Protein AF-A0AA36EEJ0-F1 (afdb_monomer_lite)

Structure (mmCIF, N/CA/C/O backbone):
data_AF-A0AA36EEJ0-F1
#
_entry.id   AF-A0AA36EEJ0-F1
#
loop_
_atom_site.group_PDB
_atom_site.id
_atom_site.type_symbol
_atom_site.label_atom_id
_atom_site.label_alt_id
_atom_site.label_comp_id
_atom_site.label_asym_id
_atom_site.label_entity_id
_atom_site.label_seq_id
_atom_site.pdbx_PDB_ins_code
_atom_site.Cartn_x
_atom_site.Cartn_y
_atom_site.Cartn_z
_atom_site.occupancy
_atom_site.B_iso_or_equiv
_atom_site.auth_seq_id
_atom_site.auth_comp_id
_atom_site.auth_asym_id
_atom_site.auth_atom_id
_atom_site.pdbx_PDB_model_num
ATOM 1 N N . MET A 1 1 ? -24.221 -10.613 -20.295 1.00 58.69 1 MET A N 1
ATOM 2 C CA . MET A 1 1 ? -22.949 -10.013 -19.867 1.00 58.69 1 MET A CA 1
ATOM 3 C C . MET A 1 1 ? -21.921 -11.082 -20.102 1.00 58.69 1 MET A C 1
ATOM 5 O O . MET A 1 1 ? -22.148 -12.193 -19.640 1.00 58.69 1 MET A O 1
ATOM 9 N N . ASP A 1 2 ? -20.925 -10.788 -20.924 1.00 77.44 2 ASP A N 1
ATOM 10 C CA . ASP A 1 2 ? -19.898 -11.759 -21.281 1.00 77.44 2 ASP A CA 1
ATOM 11 C C . ASP A 1 2 ? -18.997 -11.983 -20.061 1.00 77.44 2 ASP A C 1
ATOM 13 O O . ASP A 1 2 ? -18.665 -11.035 -19.347 1.00 77.44 2 ASP A O 1
ATOM 17 N N . GLU A 1 3 ? -18.690 -13.243 -19.769 1.00 84.19 3 GLU A N 1
ATOM 18 C CA . GLU A 1 3 ? -17.781 -13.630 -18.693 1.00 84.19 3 GLU A CA 1
ATOM 19 C C . GLU A 1 3 ? -16.384 -13.095 -19.032 1.00 84.19 3 GLU A C 1
ATOM 21 O O . GLU A 1 3 ? -15.823 -13.425 -20.077 1.00 84.19 3 GLU A O 1
ATOM 26 N N . ILE A 1 4 ? -15.856 -12.199 -18.197 1.00 80.75 4 ILE A N 1
ATOM 27 C CA . ILE A 1 4 ? -14.525 -11.624 -18.405 1.00 80.75 4 ILE A CA 1
ATOM 28 C C . ILE A 1 4 ? -13.501 -12.672 -17.972 1.00 80.75 4 ILE A C 1
ATOM 30 O O . ILE A 1 4 ? -13.397 -12.983 -16.784 1.00 80.75 4 ILE A O 1
ATOM 34 N N . ASP A 1 5 ? -12.735 -13.197 -18.928 1.00 87.50 5 ASP A N 1
ATOM 35 C CA . ASP A 1 5 ? -11.613 -14.085 -18.642 1.00 87.50 5 ASP A CA 1
ATOM 36 C C . ASP A 1 5 ? -10.469 -13.287 -17.992 1.00 87.50 5 ASP A C 1
ATOM 38 O O . ASP A 1 5 ? -9.666 -12.617 -18.648 1.00 87.50 5 ASP A O 1
ATOM 42 N N . LEU A 1 6 ? -10.408 -13.352 -16.660 1.00 82.69 6 LEU A N 1
ATOM 43 C CA . LEU A 1 6 ? -9.345 -12.744 -15.861 1.00 82.69 6 LEU A CA 1
ATOM 44 C C . LEU A 1 6 ? -7.967 -13.305 -16.228 1.00 82.69 6 LEU A C 1
ATOM 46 O O . LEU A 1 6 ? -6.968 -12.602 -16.109 1.00 82.69 6 LEU A O 1
ATOM 50 N N . HIS A 1 7 ? -7.883 -14.559 -16.672 1.00 84.12 7 HIS A N 1
ATOM 51 C CA . HIS A 1 7 ? -6.602 -15.130 -17.048 1.00 84.12 7 HIS A CA 1
ATOM 52 C C . HIS A 1 7 ? -6.070 -14.458 -18.311 1.00 84.12 7 HIS A C 1
ATOM 54 O O . HIS A 1 7 ? -4.913 -14.044 -18.334 1.00 84.12 7 HIS A O 1
ATOM 60 N N . GLU A 1 8 ? -6.918 -14.268 -19.323 1.00 88.19 8 GLU A N 1
ATOM 61 C CA . GLU A 1 8 ? -6.537 -13.566 -20.548 1.00 88.19 8 GLU A CA 1
ATOM 62 C C . GLU A 1 8 ? -6.105 -12.123 -20.250 1.00 88.19 8 GLU A C 1
ATOM 64 O O . GLU A 1 8 ? -5.014 -11.721 -20.662 1.00 88.19 8 GLU A O 1
ATOM 69 N N . ALA A 1 9 ? -6.885 -11.388 -19.447 1.00 82.19 9 ALA A N 1
ATOM 70 C CA . ALA A 1 9 ? -6.606 -9.990 -19.111 1.00 82.19 9 ALA A CA 1
ATOM 71 C C . ALA A 1 9 ? -5.254 -9.784 -18.399 1.00 82.19 9 ALA A C 1
ATOM 73 O O . ALA A 1 9 ? -4.566 -8.797 -18.658 1.00 82.19 9 ALA A O 1
ATOM 74 N N . TYR A 1 10 ? -4.850 -10.718 -17.531 1.00 86.81 10 TYR A N 1
ATOM 75 C CA . TYR A 1 10 ? -3.607 -10.605 -16.758 1.00 86.81 10 TYR A CA 1
ATOM 76 C C . TYR A 1 10 ? -2.414 -11.349 -17.388 1.00 86.81 10 TYR A C 1
ATOM 78 O O . TYR A 1 10 ? -1.265 -11.008 -17.109 1.00 86.81 10 TYR A O 1
ATOM 86 N N . SER A 1 11 ? -2.640 -12.335 -18.265 1.00 88.88 11 SER A N 1
ATOM 87 C CA . SER A 1 11 ? -1.577 -13.196 -18.824 1.00 88.88 11 SER A CA 1
ATOM 88 C C . SER A 1 11 ? -0.489 -12.448 -19.608 1.00 88.88 11 SER A C 1
ATOM 90 O O . SER A 1 11 ? 0.647 -12.917 -19.682 1.00 88.88 11 SER A O 1
ATOM 92 N N . GLY A 1 12 ? -0.811 -11.280 -20.173 1.00 91.25 12 GLY A N 1
ATOM 93 C CA . GLY A 1 12 ? 0.126 -10.441 -20.927 1.00 91.25 12 GLY A CA 1
ATOM 94 C C . GLY A 1 12 ? 0.881 -9.400 -20.095 1.00 91.25 12 GLY A C 1
ATOM 95 O O . GLY A 1 12 ? 1.805 -8.773 -20.616 1.00 91.25 12 GLY A O 1
ATOM 96 N N . HIS A 1 13 ? 0.507 -9.202 -18.827 1.00 91.38 13 HIS A N 1
ATOM 97 C CA . HIS A 1 13 ? 0.920 -8.039 -18.041 1.00 91.38 13 HIS A CA 1
ATOM 98 C C . HIS A 1 13 ? 1.357 -8.435 -16.621 1.00 91.38 13 HIS A C 1
ATOM 100 O O . HIS A 1 13 ? 0.590 -8.290 -15.671 1.00 91.38 13 HIS A O 1
ATOM 106 N N . PRO A 1 14 ? 2.604 -8.915 -16.437 1.00 91.38 14 PRO A N 1
ATOM 107 C CA . PRO A 1 14 ? 3.086 -9.376 -15.130 1.00 91.38 14 PRO A CA 1
ATOM 108 C C . PRO A 1 14 ? 3.231 -8.254 -14.091 1.00 91.38 14 PRO A C 1
ATOM 110 O O . PRO A 1 14 ? 3.382 -8.540 -12.907 1.00 91.38 14 PRO A O 1
ATOM 113 N N . THR A 1 15 ? 3.217 -6.995 -14.529 1.00 94.44 15 THR A N 1
ATOM 114 C CA . THR A 1 15 ? 3.291 -5.802 -13.678 1.00 94.44 15 THR A CA 1
ATOM 115 C C . THR A 1 15 ? 1.917 -5.325 -13.216 1.00 94.44 15 THR A C 1
ATOM 117 O O . THR A 1 15 ? 1.835 -4.437 -12.372 1.00 94.44 15 THR A O 1
ATOM 120 N N . VAL A 1 16 ? 0.827 -5.904 -13.733 1.00 93.38 16 VAL A N 1
ATOM 121 C CA . VAL A 1 16 ? -0.528 -5.466 -13.400 1.00 93.38 16 VAL A CA 1
ATOM 122 C C . VAL A 1 16 ? -1.033 -6.148 -12.127 1.00 93.38 16 VAL A C 1
ATOM 124 O O . VAL A 1 16 ? -0.916 -7.361 -11.959 1.00 93.38 16 VAL A O 1
ATOM 127 N N . PHE A 1 17 ? -1.621 -5.364 -11.228 1.00 93.12 17 PHE A N 1
ATOM 128 C CA . PHE A 1 17 ? -2.120 -5.792 -9.929 1.00 93.12 17 PHE A CA 1
ATOM 129 C C . PHE A 1 17 ? -3.415 -5.061 -9.548 1.00 93.12 17 PHE A C 1
ATOM 131 O O . PHE A 1 17 ? -3.874 -4.144 -10.230 1.00 93.12 17 PHE A O 1
ATOM 138 N N . SER A 1 18 ? -4.019 -5.499 -8.446 1.00 92.94 18 SER A N 1
ATOM 139 C CA . SER A 1 18 ? -5.243 -4.921 -7.894 1.00 92.94 18 SER A CA 1
ATOM 140 C C . SER A 1 18 ? -5.006 -4.457 -6.461 1.00 92.94 18 SER A C 1
ATOM 142 O O . SER A 1 18 ? -4.268 -5.099 -5.710 1.00 92.94 18 SER A O 1
ATOM 144 N N . ILE A 1 19 ? -5.655 -3.367 -6.057 1.00 94.56 19 ILE A N 1
ATOM 145 C CA . ILE A 1 19 ? -5.596 -2.833 -4.693 1.00 94.56 19 ILE A CA 1
ATOM 146 C C . ILE A 1 19 ? -6.988 -2.849 -4.069 1.00 94.56 19 ILE A C 1
ATOM 148 O O . ILE A 1 19 ? -7.977 -2.416 -4.661 1.00 94.56 19 ILE A O 1
ATOM 152 N N . LYS A 1 20 ? -7.049 -3.308 -2.818 1.00 94.81 20 LYS A N 1
ATOM 153 C CA . LYS A 1 20 ? -8.226 -3.208 -1.957 1.00 94.81 20 LYS A CA 1
ATOM 154 C C . LYS A 1 20 ? -8.074 -2.012 -1.020 1.00 94.81 20 LYS A C 1
ATOM 156 O O . LYS A 1 20 ? -7.264 -2.049 -0.095 1.00 94.81 20 LYS A O 1
ATOM 161 N N . LEU A 1 21 ? -8.876 -0.974 -1.229 1.00 94.00 21 LEU A N 1
ATOM 162 C CA . LEU A 1 21 ? -8.865 0.240 -0.416 1.00 94.00 21 LEU A CA 1
ATOM 163 C C . LEU A 1 21 ? -10.013 0.249 0.588 1.00 94.00 21 LEU A C 1
ATOM 165 O O . LEU A 1 21 ? -11.168 -0.003 0.247 1.00 94.00 21 LEU A O 1
ATOM 169 N N . HIS A 1 22 ? -9.680 0.583 1.831 1.00 93.12 22 HIS A N 1
ATOM 170 C CA . HIS A 1 22 ? -10.623 0.814 2.918 1.00 93.12 22 HIS A CA 1
ATOM 171 C C . HIS A 1 22 ? -10.712 2.325 3.182 1.00 93.12 22 HIS A C 1
ATOM 173 O O . HIS A 1 22 ? -9.701 2.935 3.528 1.00 93.12 22 HIS A O 1
ATOM 179 N N . TYR A 1 23 ? -11.892 2.927 3.021 1.00 93.25 23 TYR A N 1
ATOM 180 C CA . TYR A 1 23 ? -12.094 4.381 3.133 1.00 93.25 23 TYR A CA 1
ATOM 181 C C . TYR A 1 23 ? -13.377 4.728 3.913 1.00 93.25 23 TYR A C 1
ATOM 183 O O . TYR A 1 23 ? -14.201 3.854 4.180 1.00 93.25 23 TYR A O 1
ATOM 191 N N . SER A 1 24 ? -13.547 5.993 4.325 1.00 92.38 24 SER A N 1
ATOM 192 C CA . SER A 1 24 ? -14.735 6.497 5.058 1.00 92.38 24 SER A CA 1
ATOM 193 C C . SER A 1 24 ? -15.008 5.867 6.448 1.00 92.38 24 SER A C 1
ATOM 195 O O . SER A 1 24 ? -16.050 6.082 7.062 1.00 92.38 24 SER A O 1
ATOM 197 N N . GLY A 1 25 ? -14.076 5.076 6.986 1.00 91.25 25 GLY A N 1
ATOM 198 C CA . GLY A 1 25 ? -14.183 4.451 8.308 1.00 91.25 25 GLY A CA 1
ATOM 199 C C . GLY A 1 25 ? -13.383 5.149 9.402 1.00 91.25 25 GLY A C 1
ATOM 200 O O . GLY A 1 25 ? -12.595 6.063 9.162 1.00 91.25 25 GLY A O 1
ATOM 201 N N . GLU A 1 26 ? -13.542 4.657 10.626 1.00 94.88 26 GLU A N 1
ATOM 202 C CA . GLU A 1 26 ? -12.823 5.138 11.802 1.00 94.88 26 GLU A CA 1
ATOM 203 C C . GLU A 1 26 ? -12.094 3.994 12.512 1.00 94.88 26 GLU A C 1
ATOM 205 O O . GLU A 1 26 ? -12.530 2.841 12.514 1.00 94.88 26 GLU A O 1
ATOM 210 N N . PHE A 1 27 ? -10.966 4.310 13.144 1.00 95.75 27 PHE A N 1
ATOM 211 C CA . PHE A 1 27 ? -10.259 3.360 13.995 1.00 95.75 27 PHE A CA 1
ATOM 212 C C . PHE A 1 27 ? -10.791 3.430 15.430 1.00 95.75 27 PHE A C 1
ATOM 214 O O . PHE A 1 27 ? -10.867 4.506 16.024 1.00 95.75 27 PHE A O 1
ATOM 221 N N . THR A 1 28 ? -11.096 2.280 16.033 1.00 95.62 28 THR A N 1
ATOM 222 C CA . THR A 1 28 ? -11.471 2.207 17.454 1.00 95.62 28 THR A CA 1
ATOM 223 C C . THR A 1 28 ? -10.305 2.600 18.375 1.00 95.62 28 THR A C 1
ATOM 225 O O . THR A 1 28 ? -9.132 2.639 17.987 1.00 95.62 28 THR A O 1
ATOM 228 N N . LYS A 1 29 ? -10.609 2.904 19.642 1.00 94.38 29 LYS A N 1
ATOM 229 C CA . LYS A 1 29 ? -9.584 3.255 20.637 1.00 94.38 29 LYS A CA 1
ATOM 230 C C . LYS A 1 29 ? -8.694 2.053 20.988 1.00 94.38 29 LYS A C 1
ATOM 232 O O . LYS A 1 29 ? -9.129 0.905 20.980 1.00 94.38 29 LYS A O 1
ATOM 237 N N . PHE A 1 30 ? -7.444 2.351 21.342 1.00 90.06 30 PHE A N 1
ATOM 238 C CA . PHE A 1 30 ? -6.502 1.397 21.942 1.00 90.06 30 PHE A CA 1
ATOM 239 C C . PHE A 1 30 ? -7.097 0.793 23.238 1.00 90.06 30 PHE A C 1
ATOM 241 O O . PHE A 1 30 ? -7.817 1.519 23.931 1.00 90.06 30 PHE A O 1
ATOM 248 N N . PRO A 1 31 ? -6.821 -0.478 23.613 1.00 87.69 31 PRO A N 1
ATOM 249 C CA . PRO A 1 31 ? -5.825 -1.419 23.067 1.00 87.69 31 PRO A CA 1
ATOM 250 C C . PRO A 1 31 ? -6.234 -2.197 21.816 1.00 87.69 31 PRO A C 1
ATOM 252 O O . PRO A 1 31 ? -5.369 -2.649 21.075 1.00 87.69 31 PRO A O 1
ATOM 255 N N . SER A 1 32 ? -7.526 -2.318 21.532 1.00 91.88 32 SER A N 1
ATOM 256 C CA . SER A 1 32 ? -8.025 -3.152 20.434 1.00 91.88 32 SER A CA 1
ATOM 257 C C . SER A 1 32 ? -8.466 -2.286 19.259 1.00 91.88 32 SER A C 1
ATOM 259 O O . SER A 1 32 ? -9.662 -2.150 18.995 1.00 91.88 32 SER A O 1
ATOM 261 N N . ARG A 1 33 ? -7.490 -1.671 18.579 1.00 92.44 33 ARG A N 1
ATOM 262 C CA . ARG A 1 33 ? -7.737 -0.825 17.407 1.00 92.44 33 ARG A CA 1
ATOM 263 C C . ARG A 1 33 ? -8.215 -1.699 16.240 1.00 92.44 33 ARG A C 1
ATOM 265 O O . ARG A 1 33 ? -7.500 -2.581 15.788 1.00 92.44 33 ARG A O 1
ATOM 272 N N . LYS A 1 34 ? -9.429 -1.443 15.771 1.00 94.31 34 LYS A N 1
ATOM 273 C CA . LYS A 1 34 ? -10.083 -2.075 14.624 1.00 94.31 34 LYS A CA 1
ATOM 274 C C . LYS A 1 34 ? -10.605 -0.974 13.716 1.00 94.31 34 LYS A C 1
ATOM 276 O O . LYS A 1 34 ? -11.036 0.066 14.211 1.00 94.31 34 LYS A O 1
ATOM 281 N N . TYR A 1 35 ? -10.563 -1.197 12.411 1.00 93.81 35 TYR A N 1
ATOM 282 C CA . TYR A 1 35 ? -11.218 -0.311 11.458 1.00 93.81 35 TYR A CA 1
ATOM 283 C C . TYR A 1 35 ? -12.704 -0.668 11.402 1.00 93.81 35 TYR A C 1
ATOM 285 O O . TYR A 1 35 ? -13.052 -1.820 11.149 1.00 93.81 35 TYR A O 1
ATOM 293 N N . VAL A 1 36 ? -13.577 0.288 11.703 1.00 95.00 36 VAL A N 1
ATOM 294 C CA . VAL A 1 36 ? -15.030 0.088 11.749 1.00 95.00 36 VAL A CA 1
ATOM 295 C C . VAL A 1 36 ? -15.730 1.110 10.864 1.00 95.00 36 VAL A C 1
ATOM 297 O O . VAL A 1 36 ? -15.203 2.195 10.625 1.00 95.00 36 VAL A O 1
ATOM 300 N N . LYS A 1 37 ? -16.924 0.751 10.375 1.00 93.44 37 LYS A N 1
ATOM 301 C CA . LYS A 1 37 ? -17.793 1.594 9.528 1.00 93.44 37 LYS A CA 1
ATOM 302 C C . LYS A 1 37 ? -17.191 2.053 8.194 1.00 93.44 37 LYS A C 1
ATOM 304 O O . LYS A 1 37 ? -17.814 2.845 7.501 1.00 93.44 37 LYS A O 1
ATOM 309 N N . GLY A 1 38 ? -16.011 1.567 7.825 1.00 92.50 38 GLY A N 1
ATOM 310 C CA . GLY A 1 38 ? -15.418 1.893 6.539 1.00 92.50 38 GLY A CA 1
ATOM 311 C C . GLY A 1 38 ? -16.023 1.100 5.393 1.00 92.50 38 GLY A C 1
ATOM 312 O O . GLY A 1 38 ? -16.494 -0.026 5.565 1.00 92.50 38 GLY A O 1
ATOM 313 N N . LYS A 1 39 ? -15.966 1.700 4.212 1.00 93.25 39 LYS A N 1
ATOM 314 C CA . LYS A 1 39 ? -16.321 1.095 2.935 1.00 93.25 39 LYS A CA 1
ATOM 315 C C . LYS A 1 39 ? -15.081 0.498 2.288 1.00 93.25 39 LYS A C 1
ATOM 317 O O . LYS A 1 39 ? -13.951 0.862 2.615 1.00 93.25 39 LYS A O 1
ATOM 322 N N . VAL A 1 40 ? -15.305 -0.451 1.389 1.00 92.75 40 VAL A N 1
ATOM 323 C CA . VAL A 1 40 ? -14.244 -1.147 0.664 1.00 92.75 40 VAL A CA 1
ATOM 324 C C . VAL A 1 40 ? -14.454 -0.927 -0.820 1.00 92.75 40 VAL A C 1
ATOM 326 O O . VAL A 1 40 ? -15.550 -1.174 -1.318 1.00 92.75 40 VAL A O 1
ATOM 329 N N . LYS A 1 41 ? -13.401 -0.514 -1.523 1.00 93.88 41 LYS A N 1
ATOM 330 C CA . LYS A 1 41 ? -13.386 -0.458 -2.982 1.00 93.88 41 LYS A CA 1
ATOM 331 C C . LYS A 1 41 ? -12.194 -1.229 -3.521 1.00 93.88 41 LYS A C 1
ATOM 333 O O . LYS A 1 41 ? -11.098 -1.157 -2.968 1.00 93.88 41 LYS A O 1
ATOM 338 N N . TYR A 1 42 ? -12.439 -1.970 -4.589 1.00 93.38 42 TYR A N 1
ATOM 339 C CA . TYR A 1 42 ? -11.406 -2.660 -5.344 1.00 93.38 42 TYR A CA 1
ATOM 340 C C . TYR A 1 42 ? -11.062 -1.817 -6.563 1.00 93.38 42 TYR A C 1
ATOM 342 O O . TYR A 1 42 ? -11.956 -1.294 -7.234 1.00 93.38 42 TYR A O 1
ATOM 350 N N . ILE A 1 43 ? -9.768 -1.643 -6.789 1.00 92.25 43 ILE A N 1
ATOM 351 C CA . ILE A 1 43 ? -9.223 -0.972 -7.961 1.00 92.25 43 ILE A CA 1
ATOM 352 C C . ILE A 1 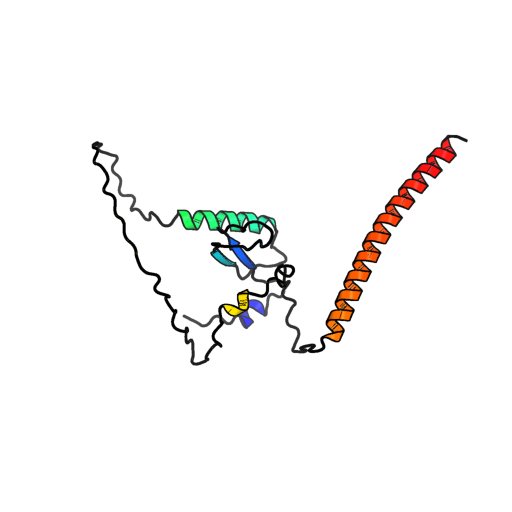43 ? -8.356 -1.997 -8.661 1.00 92.25 43 ILE A C 1
ATOM 354 O O . ILE A 1 43 ? -7.330 -2.414 -8.126 1.00 92.25 43 ILE A O 1
ATOM 358 N N . ASP A 1 44 ? -8.817 -2.428 -9.823 1.00 91.88 44 ASP A N 1
ATOM 359 C CA . ASP A 1 44 ? -8.155 -3.434 -10.636 1.00 91.88 44 ASP A CA 1
ATOM 360 C C . ASP A 1 44 ? -7.339 -2.780 -11.755 1.00 91.88 44 ASP A C 1
ATOM 362 O O . ASP A 1 44 ? -7.475 -1.586 -12.029 1.00 91.88 44 ASP A O 1
ATOM 366 N N . LEU A 1 45 ? -6.515 -3.592 -12.422 1.00 90.50 45 LEU A N 1
ATOM 367 C CA . LEU A 1 45 ? -5.743 -3.209 -13.608 1.00 90.50 45 LEU A CA 1
ATOM 368 C C . LEU A 1 45 ? -4.724 -2.073 -13.378 1.00 90.50 45 LEU A C 1
ATOM 370 O O . LEU A 1 45 ? -4.459 -1.281 -14.282 1.00 90.50 45 LEU A O 1
ATOM 374 N N . LEU A 1 46 ? -4.129 -1.999 -12.185 1.00 92.94 46 LEU A N 1
ATOM 375 C CA . LEU A 1 46 ? -3.058 -1.049 -11.881 1.00 92.94 46 LEU A CA 1
ATOM 376 C C . LEU A 1 46 ? -1.711 -1.598 -12.334 1.00 92.94 46 LEU A C 1
ATOM 378 O O . LEU A 1 46 ? -1.388 -2.735 -12.027 1.00 92.94 46 LEU A O 1
ATOM 382 N N . ASP A 1 47 ? -0.906 -0.798 -13.023 1.00 94.31 47 ASP A N 1
ATOM 383 C CA . ASP A 1 47 ? 0.422 -1.197 -13.499 1.00 94.31 47 ASP A CA 1
ATOM 384 C C . ASP A 1 47 ? 1.519 -0.752 -12.520 1.00 94.31 47 ASP A C 1
ATOM 386 O O . ASP A 1 47 ? 1.640 0.436 -12.224 1.00 94.31 47 ASP A O 1
ATOM 390 N N . SER A 1 48 ? 2.339 -1.685 -12.026 1.00 94.12 48 SER A N 1
ATOM 391 C CA . SER A 1 48 ? 3.377 -1.418 -11.021 1.00 94.12 48 SER A CA 1
ATOM 392 C C . SER A 1 48 ? 4.452 -0.447 -11.486 1.00 94.12 48 SER A C 1
ATOM 394 O O . SER A 1 48 ? 5.053 0.229 -10.656 1.00 94.12 48 SER A O 1
ATOM 396 N N . ASP A 1 49 ? 4.704 -0.382 -12.793 1.00 94.75 49 ASP A N 1
ATOM 397 C CA . ASP A 1 49 ? 5.735 0.494 -13.354 1.00 94.75 49 ASP A CA 1
ATOM 398 C C . ASP A 1 49 ? 5.272 1.955 -13.427 1.00 94.75 49 ASP A C 1
ATOM 400 O O . ASP A 1 49 ? 6.091 2.877 -13.394 1.00 94.75 49 ASP A O 1
ATOM 404 N N . THR A 1 50 ? 3.956 2.157 -13.507 1.00 93.69 50 THR A N 1
ATOM 405 C CA . THR A 1 50 ? 3.326 3.474 -13.638 1.00 93.69 50 THR A CA 1
ATOM 406 C C . THR A 1 50 ? 2.741 3.968 -12.312 1.00 93.69 50 THR A C 1
ATOM 408 O O . THR A 1 50 ? 2.603 5.172 -12.125 1.00 93.69 50 THR A O 1
ATOM 411 N N . PHE A 1 51 ? 2.409 3.064 -11.389 1.00 93.25 51 PHE A N 1
ATOM 412 C CA . PHE A 1 51 ? 1.757 3.390 -10.124 1.00 93.25 51 PHE A CA 1
ATOM 413 C C . PHE A 1 51 ? 2.702 4.084 -9.135 1.00 93.25 51 PHE A C 1
ATOM 415 O O . PHE A 1 51 ? 3.729 3.531 -8.728 1.00 93.25 51 PHE A O 1
ATOM 422 N N . TYR A 1 52 ? 2.303 5.265 -8.663 1.00 94.12 52 TYR A N 1
ATOM 423 C CA . TYR A 1 52 ? 2.977 5.991 -7.593 1.00 94.12 52 TYR A CA 1
ATOM 424 C C . TYR A 1 52 ? 2.121 6.048 -6.328 1.00 94.12 52 TYR A C 1
ATOM 426 O O . TYR A 1 52 ? 0.896 6.092 -6.364 1.00 94.12 52 TYR A O 1
ATOM 434 N N . VAL A 1 53 ? 2.773 6.124 -5.163 1.00 90.38 53 VAL A N 1
ATOM 435 C CA . VAL A 1 53 ? 2.059 6.232 -3.877 1.00 90.38 53 VAL A CA 1
ATOM 436 C C . VAL A 1 53 ? 1.154 7.470 -3.814 1.00 90.38 53 VAL A C 1
ATOM 438 O O . VAL A 1 53 ? 0.101 7.424 -3.191 1.00 90.38 53 VAL A O 1
ATOM 441 N N . HIS A 1 54 ? 1.536 8.550 -4.502 1.00 92.94 54 HIS A N 1
ATOM 442 C CA . HIS A 1 54 ? 0.752 9.783 -4.585 1.00 92.94 54 HIS A CA 1
ATOM 443 C C . HIS A 1 54 ? -0.559 9.605 -5.358 1.00 92.94 54 HIS A C 1
ATOM 445 O O . HIS A 1 54 ? -1.534 10.279 -5.042 1.00 92.94 54 HIS A O 1
ATOM 451 N N . ASP A 1 55 ? -0.624 8.649 -6.286 1.00 91.94 55 ASP A N 1
ATOM 452 C CA . ASP A 1 55 ? -1.856 8.334 -7.015 1.00 91.94 55 ASP A CA 1
ATOM 453 C C . ASP A 1 55 ? -2.915 7.771 -6.054 1.00 91.94 55 ASP A C 1
ATOM 455 O O . ASP A 1 55 ? -4.113 7.928 -6.264 1.00 91.94 55 ASP A O 1
ATOM 459 N N . THR A 1 56 ? -2.488 7.167 -4.936 1.00 91.50 56 THR A N 1
ATOM 460 C CA . THR A 1 56 ? -3.411 6.699 -3.891 1.00 91.50 56 THR A CA 1
ATOM 461 C C . THR A 1 56 ? -4.119 7.862 -3.198 1.00 91.50 56 THR A C 1
ATOM 463 O O . THR A 1 56 ? -5.286 7.718 -2.836 1.00 91.50 56 THR A O 1
ATOM 466 N N . ASP A 1 57 ? -3.449 9.007 -3.030 1.00 90.94 57 ASP A N 1
ATOM 467 C CA . ASP A 1 57 ? -4.050 10.195 -2.418 1.00 90.94 57 ASP A CA 1
ATOM 468 C C . ASP A 1 57 ? -5.141 10.775 -3.332 1.00 90.94 57 ASP A C 1
ATOM 470 O O . ASP A 1 57 ? -6.243 11.061 -2.864 1.00 90.94 57 ASP A O 1
ATOM 474 N N . GLU A 1 58 ? -4.864 10.869 -4.639 1.00 92.38 58 GLU A N 1
ATOM 475 C CA . GLU A 1 58 ? -5.827 11.333 -5.649 1.00 92.38 58 GLU A CA 1
ATOM 476 C C . GLU A 1 58 ? -7.039 10.400 -5.733 1.00 92.38 58 GLU A C 1
ATOM 478 O O . GLU A 1 58 ? -8.184 10.850 -5.665 1.00 92.38 58 GLU A O 1
ATOM 483 N N . ILE A 1 59 ? -6.793 9.087 -5.766 1.00 91.25 59 ILE A N 1
ATOM 484 C CA . ILE A 1 59 ? -7.848 8.077 -5.709 1.00 91.25 59 ILE A CA 1
ATOM 485 C C . ILE A 1 59 ? -8.683 8.258 -4.436 1.00 91.25 59 ILE A C 1
ATOM 487 O O . ILE A 1 59 ? -9.908 8.291 -4.513 1.00 91.25 59 ILE A O 1
ATOM 491 N N . MET A 1 60 ? -8.066 8.389 -3.256 1.00 88.69 60 MET A N 1
ATOM 492 C CA . MET A 1 60 ? -8.811 8.578 -2.004 1.00 88.69 60 MET A CA 1
ATOM 493 C C . MET A 1 60 ? -9.650 9.861 -2.004 1.00 88.69 60 MET A C 1
ATOM 495 O O . MET A 1 60 ? -10.752 9.859 -1.453 1.00 88.69 60 MET A O 1
ATOM 499 N N . GLU A 1 61 ? -9.164 10.944 -2.610 1.00 89.50 61 GLU A N 1
ATOM 500 C CA . GLU A 1 61 ? -9.917 12.190 -2.752 1.00 89.50 61 GLU A CA 1
ATOM 501 C C . GLU A 1 61 ? -11.131 12.017 -3.677 1.00 89.50 61 GLU A C 1
ATOM 503 O O . GLU A 1 61 ? -12.242 12.408 -3.310 1.00 89.50 61 GLU A O 1
ATOM 508 N N . GLU A 1 62 ? -10.954 11.357 -4.825 1.00 89.88 62 GLU A N 1
ATOM 509 C CA . GLU A 1 62 ? -12.041 11.050 -5.760 1.00 89.88 62 GLU A CA 1
ATOM 510 C C . GLU A 1 62 ? -13.131 10.194 -5.094 1.00 89.88 62 GLU A C 1
ATOM 512 O O . GLU A 1 62 ? -14.327 10.459 -5.248 1.00 89.88 62 GLU A O 1
ATOM 517 N N . LEU A 1 63 ? -12.739 9.207 -4.279 1.00 87.31 63 LEU A N 1
ATOM 518 C CA . LEU A 1 63 ? -13.686 8.355 -3.554 1.00 87.31 63 LEU A CA 1
ATOM 519 C C . LEU A 1 63 ? -14.561 9.116 -2.561 1.00 87.31 63 LEU A C 1
ATOM 521 O O . LEU A 1 63 ? -15.700 8.706 -2.345 1.00 87.31 63 LEU A O 1
ATOM 525 N N . HIS A 1 64 ? -14.074 10.208 -1.973 1.00 83.06 64 HIS A N 1
ATOM 526 C CA . HIS A 1 64 ? -14.891 11.027 -1.079 1.00 83.06 64 HIS A CA 1
ATOM 527 C C . HIS A 1 64 ? -15.905 11.887 -1.845 1.00 83.06 64 HIS A C 1
ATOM 529 O O . HIS A 1 64 ? -17.032 12.052 -1.385 1.00 83.06 64 HIS A O 1
ATOM 535 N N . GLN A 1 65 ? -15.546 12.393 -3.027 1.00 76.88 65 GLN A N 1
ATOM 536 C CA . GLN A 1 65 ? -16.417 13.285 -3.802 1.00 76.88 65 GLN A CA 1
ATOM 537 C C . GLN A 1 65 ? -17.620 12.561 -4.420 1.00 76.88 65 GLN A C 1
ATOM 539 O O . GLN A 1 65 ? -18.711 13.125 -4.507 1.00 76.88 65 GLN A O 1
ATOM 544 N N . VAL A 1 66 ? -17.444 11.303 -4.832 1.00 73.19 66 VAL A N 1
ATOM 545 C CA . VAL A 1 66 ? -18.514 10.520 -5.472 1.00 73.19 66 VAL A CA 1
ATOM 546 C C . VAL A 1 66 ? -19.670 10.231 -4.506 1.00 73.19 66 VAL A C 1
ATOM 548 O O . VAL A 1 66 ? -20.820 10.178 -4.932 1.00 73.19 66 VAL A O 1
ATOM 551 N N . GLU A 1 67 ? -19.406 10.110 -3.202 1.00 67.88 67 GLU A N 1
ATOM 552 C CA . GLU A 1 67 ? -20.456 9.799 -2.220 1.00 67.88 67 GLU A CA 1
ATOM 553 C C . GLU A 1 67 ? -21.338 10.999 -1.864 1.00 67.88 67 GLU A C 1
ATOM 555 O O . GLU A 1 67 ? -22.506 10.824 -1.520 1.00 67.88 67 GLU A O 1
ATOM 560 N N . GLU A 1 68 ? -20.813 12.217 -1.978 1.00 62.34 68 GLU A N 1
ATOM 561 C CA . GLU A 1 68 ? -21.575 13.443 -1.712 1.00 62.34 68 GLU A CA 1
ATOM 562 C C . GLU A 1 68 ? -22.338 13.942 -2.957 1.00 62.34 68 GLU A C 1
ATOM 564 O O . GLU A 1 68 ? -23.159 14.858 -2.867 1.00 62.34 68 GLU A O 1
ATOM 569 N N . GLY A 1 69 ? -22.097 13.325 -4.122 1.00 57.72 69 GLY A N 1
ATOM 570 C CA . GLY A 1 69 ? -22.595 13.754 -5.431 1.00 57.72 69 GLY A CA 1
ATOM 571 C C . GLY A 1 69 ? -23.875 13.081 -5.938 1.00 57.72 69 GLY A C 1
ATOM 572 O O . GLY A 1 69 ? -24.429 13.532 -6.943 1.00 57.72 69 GLY A O 1
ATOM 573 N N . GLU A 1 70 ? -24.414 12.059 -5.266 1.00 51.75 70 GLU A N 1
ATOM 574 C CA . GLU A 1 70 ? -25.694 11.436 -5.651 1.00 51.75 70 GLU A CA 1
ATOM 575 C C . GLU A 1 70 ? -26.918 12.278 -5.219 1.00 51.75 70 GLU A C 1
ATOM 577 O O . GLU A 1 70 ? -27.869 11.789 -4.618 1.00 51.75 70 GLU A O 1
ATOM 582 N N . CYS A 1 71 ? -26.915 13.577 -5.535 1.00 48.44 71 CYS A N 1
ATOM 583 C CA . CYS A 1 71 ? -28.102 14.438 -5.565 1.00 48.44 71 CYS A CA 1
ATOM 584 C C . CYS A 1 71 ? -27.879 15.636 -6.505 1.00 48.44 71 CYS A C 1
ATOM 586 O O . CYS A 1 71 ? -27.659 16.757 -6.055 1.00 48.44 71 CYS A O 1
ATOM 588 N N . SER A 1 72 ? -27.975 15.414 -7.820 1.00 46.53 72 SER A N 1
ATOM 589 C CA . SER A 1 72 ? -28.756 16.253 -8.758 1.00 46.53 72 SER A CA 1
ATOM 590 C C . SER A 1 72 ? -28.296 16.068 -10.205 1.00 46.53 72 SER A C 1
ATOM 592 O O . SER A 1 72 ? -27.541 16.873 -10.748 1.00 46.53 72 SER A O 1
ATOM 594 N N . GLN A 1 73 ? -28.898 15.106 -10.904 1.00 50.81 73 GLN A N 1
ATOM 595 C CA . GLN A 1 73 ? -29.285 15.357 -12.294 1.00 50.81 73 GLN A CA 1
ATOM 596 C C . GLN A 1 73 ? -30.591 16.161 -12.262 1.00 50.81 73 GLN A C 1
ATOM 598 O O . GLN A 1 73 ? -31.688 15.640 -12.429 1.00 50.81 73 GLN A O 1
ATOM 603 N N . GLY A 1 74 ? -30.458 17.449 -11.941 1.00 44.56 74 GLY A N 1
ATOM 604 C CA . GLY A 1 74 ? -31.512 18.438 -12.103 1.00 44.56 74 GLY A CA 1
ATOM 605 C C . GLY A 1 74 ? -31.392 19.049 -13.490 1.00 44.56 74 GLY A C 1
ATOM 606 O O . GLY A 1 74 ? -30.404 19.723 -13.792 1.00 44.56 74 GLY A O 1
ATOM 607 N N . ASP A 1 75 ? -32.392 18.789 -14.328 1.00 46.81 75 ASP A N 1
ATOM 608 C CA . ASP A 1 75 ? -32.619 19.469 -15.597 1.00 46.81 75 ASP A CA 1
ATOM 609 C C . ASP A 1 75 ? -32.404 20.981 -15.460 1.00 46.81 75 ASP A C 1
ATOM 611 O O . ASP A 1 75 ? -33.053 21.668 -14.670 1.00 46.81 75 ASP A O 1
ATOM 615 N N . LYS A 1 76 ? -31.501 21.524 -16.277 1.00 49.16 76 LYS A N 1
ATOM 616 C CA . LYS A 1 76 ? -31.271 22.965 -16.383 1.00 49.16 76 LYS A CA 1
ATOM 617 C C . LYS A 1 76 ? -32.365 23.596 -17.246 1.00 49.16 76 LYS A C 1
ATOM 619 O O . LYS A 1 76 ? -32.093 24.029 -18.360 1.00 49.16 76 LYS A O 1
ATOM 624 N N . ASN A 1 77 ? -33.588 23.678 -16.727 1.00 42.16 77 ASN A N 1
ATOM 625 C CA . ASN A 1 77 ? -34.571 24.659 -17.187 1.00 42.16 77 ASN A CA 1
ATOM 626 C C . ASN A 1 77 ? -34.702 25.740 -16.114 1.00 42.16 77 ASN A C 1
ATOM 628 O O . ASN A 1 77 ? -35.149 25.493 -14.998 1.00 42.16 77 ASN A O 1
ATOM 632 N N . GLY A 1 78 ? -34.216 26.936 -16.448 1.00 49.28 78 GLY A N 1
ATOM 633 C CA . GLY A 1 78 ? -34.096 28.051 -15.519 1.00 49.28 78 GLY A CA 1
ATOM 634 C C . GLY A 1 78 ? -35.432 28.645 -15.078 1.00 49.28 78 GLY A C 1
ATOM 635 O O . GLY A 1 78 ? -36.399 28.641 -15.834 1.00 49.28 78 GLY A O 1
ATOM 636 N N . THR A 1 79 ? -35.442 29.212 -13.869 1.00 50.25 79 THR A N 1
ATOM 637 C CA . THR A 1 79 ? -36.124 30.462 -13.469 1.00 50.25 79 THR A CA 1
ATOM 638 C C . THR A 1 79 ? -35.678 30.811 -12.027 1.00 50.25 79 THR A C 1
ATOM 640 O O . THR A 1 79 ? -35.805 29.957 -11.152 1.00 50.25 79 THR A O 1
ATOM 643 N N . PRO A 1 80 ? -35.126 32.013 -11.752 1.00 46.22 80 PRO A N 1
ATOM 644 C CA . PRO A 1 80 ? -34.794 32.494 -10.400 1.00 46.22 80 PRO A CA 1
ATOM 645 C C . PRO A 1 80 ? -36.023 33.104 -9.671 1.00 46.22 80 PRO A C 1
ATOM 647 O O . PRO A 1 80 ? -37.061 33.313 -10.297 1.00 46.22 80 PRO A O 1
ATOM 650 N N . PRO A 1 81 ? -35.944 33.352 -8.348 1.00 46.94 81 PRO A N 1
ATOM 651 C CA . PRO A 1 81 ? -36.871 32.792 -7.365 1.00 46.94 81 PRO A CA 1
ATOM 652 C C . PRO A 1 81 ? -37.940 33.778 -6.873 1.00 46.94 81 PRO A C 1
ATOM 654 O O . PRO A 1 81 ? -37.740 34.991 -6.880 1.00 46.94 81 PRO A O 1
ATOM 657 N N . ILE A 1 82 ? -39.046 33.235 -6.354 1.00 44.81 82 ILE A N 1
ATOM 658 C CA . ILE A 1 82 ? -39.978 33.966 -5.488 1.00 44.81 82 ILE A CA 1
ATOM 659 C C . ILE A 1 82 ? -39.836 33.414 -4.069 1.00 44.81 82 ILE A C 1
ATOM 661 O O . ILE A 1 82 ? -40.062 32.232 -3.817 1.00 44.81 82 ILE A O 1
ATOM 665 N N . GLU A 1 83 ? -39.436 34.306 -3.168 1.00 46.72 83 GLU A N 1
ATOM 666 C CA . GLU A 1 83 ? -39.442 34.148 -1.718 1.00 46.72 83 GLU A CA 1
ATOM 667 C C . GLU A 1 83 ? -40.862 33.911 -1.193 1.00 46.72 83 GLU A C 1
ATOM 669 O O . GLU A 1 83 ? -41.780 34.641 -1.567 1.00 46.72 83 GLU A O 1
ATOM 674 N N . THR A 1 84 ? -41.037 33.010 -0.223 1.00 41.34 84 THR A N 1
ATOM 675 C CA . THR A 1 84 ? -41.890 33.310 0.940 1.00 41.34 84 THR A CA 1
ATOM 676 C C . THR A 1 84 ? -41.479 32.469 2.150 1.00 41.34 84 THR A C 1
ATOM 678 O O . THR A 1 84 ? -41.372 31.247 2.073 1.00 41.34 84 THR A O 1
ATOM 681 N N . ASN A 1 85 ? -41.248 33.169 3.262 1.00 41.56 85 ASN A N 1
ATOM 682 C CA . ASN A 1 85 ? -41.184 32.650 4.627 1.00 41.56 85 ASN A CA 1
ATOM 683 C C . ASN A 1 85 ? -42.444 31.843 4.986 1.00 41.56 85 ASN A C 1
ATOM 685 O O . ASN A 1 85 ? -43.534 32.210 4.564 1.00 41.56 85 ASN A O 1
ATOM 689 N N . ASP A 1 86 ? -42.320 30.820 5.837 1.00 42.44 86 ASP A N 1
ATOM 690 C CA . ASP A 1 86 ? -42.813 30.914 7.220 1.00 42.44 86 ASP A CA 1
ATOM 691 C C . ASP A 1 86 ? -42.629 29.618 8.025 1.00 42.44 86 ASP A C 1
ATOM 693 O O . ASP A 1 86 ? -42.673 28.491 7.535 1.00 42.44 86 ASP A O 1
ATOM 697 N N . GLN A 1 87 ? -42.411 29.847 9.317 1.00 45.75 87 GLN A N 1
ATOM 698 C CA . GLN A 1 87 ? -42.239 28.908 10.418 1.00 45.75 87 GLN A CA 1
ATOM 699 C C . GLN A 1 87 ? -43.343 27.841 10.507 1.00 45.75 87 GLN A C 1
ATOM 701 O O . GLN A 1 87 ? -44.522 28.190 10.560 1.00 45.75 87 GLN A O 1
ATOM 706 N N . LYS A 1 88 ? -42.974 26.573 10.762 1.00 44.31 88 LYS A N 1
ATOM 707 C CA . LYS A 1 88 ? -43.747 25.720 11.685 1.00 44.31 88 LYS A CA 1
ATOM 708 C C . LYS A 1 88 ? -42.980 24.497 12.209 1.00 44.31 88 LYS A C 1
ATOM 710 O O . LYS A 1 88 ? -42.751 23.528 11.503 1.00 44.31 88 LYS A O 1
ATOM 715 N N . GLN A 1 89 ? -42.611 24.610 13.481 1.00 40.00 89 GLN A N 1
ATOM 716 C CA . GLN A 1 89 ? -42.665 23.625 14.570 1.00 40.00 89 GLN A CA 1
ATOM 717 C C . GLN A 1 89 ? -42.662 22.112 14.262 1.00 40.00 89 GLN A C 1
ATOM 719 O O . GLN A 1 89 ? -43.543 21.577 13.593 1.00 40.00 89 GLN A O 1
ATOM 724 N N . ALA A 1 90 ? -41.712 21.438 14.916 1.00 42.50 90 ALA A N 1
ATOM 725 C CA . ALA A 1 90 ? -41.532 19.992 15.009 1.00 42.50 90 ALA A CA 1
ATOM 726 C C . ALA A 1 90 ? -42.747 19.223 15.559 1.00 42.50 90 ALA A C 1
ATOM 728 O O . ALA A 1 90 ? -43.502 19.747 16.385 1.00 42.50 90 ALA A O 1
ATOM 729 N N . PRO A 1 91 ? -42.802 17.918 15.252 1.00 48.50 91 PRO A N 1
ATOM 730 C CA . PRO A 1 91 ? -43.175 16.932 16.249 1.00 48.50 91 PRO A CA 1
ATOM 731 C C . PRO A 1 91 ? -42.106 15.843 16.422 1.00 48.50 91 PRO A C 1
ATOM 733 O O . PRO A 1 91 ? -41.498 15.344 15.479 1.00 48.50 91 PRO A O 1
ATOM 736 N N . HIS A 1 92 ? -41.927 15.491 17.689 1.00 42.66 92 HIS A N 1
ATOM 737 C CA . HIS A 1 92 ? -41.236 14.322 18.212 1.00 42.66 92 HIS A CA 1
ATOM 738 C C . HIS A 1 92 ? -41.828 13.038 17.599 1.00 42.66 92 HIS A C 1
ATOM 740 O O . HIS A 1 92 ? -43.044 12.850 17.661 1.00 42.66 92 HIS A O 1
ATOM 746 N N . ILE A 1 93 ? -40.991 12.147 17.061 1.00 43.12 93 ILE A N 1
ATOM 747 C CA . ILE A 1 93 ? -41.369 10.760 16.755 1.00 43.12 93 ILE A CA 1
ATOM 748 C C . ILE A 1 93 ? -40.326 9.849 17.402 1.00 43.12 93 ILE A C 1
ATOM 750 O O . ILE A 1 93 ? -39.196 9.745 16.935 1.00 43.12 93 ILE A O 1
ATOM 754 N N . ASP A 1 94 ? -40.729 9.224 18.508 1.00 45.31 94 ASP A N 1
ATOM 755 C CA . ASP A 1 94 ? -40.150 7.972 18.985 1.00 45.31 94 ASP A CA 1
ATOM 756 C C . ASP A 1 94 ? -40.605 6.858 18.040 1.00 45.31 94 ASP A C 1
ATOM 758 O O . ASP A 1 94 ? -41.808 6.626 17.892 1.00 45.31 94 ASP A O 1
ATOM 762 N N . GLN A 1 95 ? -39.662 6.135 17.439 1.00 41.50 95 GLN A N 1
ATOM 763 C CA . GLN A 1 95 ? -39.965 4.848 16.827 1.00 41.50 95 GLN A CA 1
ATOM 764 C C . GLN A 1 95 ? -38.809 3.875 17.061 1.00 41.50 95 GLN A C 1
ATOM 766 O O . GLN A 1 95 ? -37.769 3.923 16.411 1.00 41.50 95 GLN A O 1
ATOM 771 N N . LYS A 1 96 ? -39.029 2.992 18.042 1.00 45.06 96 LYS A N 1
ATOM 772 C CA . LYS A 1 96 ? -38.432 1.656 18.104 1.00 45.06 96 LYS A CA 1
ATOM 773 C C . LYS A 1 96 ? -38.691 0.952 16.771 1.00 45.06 96 LYS A C 1
ATOM 775 O O . LYS A 1 96 ? -39.850 0.867 16.367 1.00 45.06 96 LYS A O 1
ATOM 780 N N . VAL A 1 97 ? -37.644 0.419 16.154 1.00 44.38 97 VAL A N 1
ATOM 781 C CA . VAL A 1 97 ? -37.750 -0.627 15.136 1.00 44.38 97 VAL A CA 1
ATOM 782 C C . VAL A 1 97 ? -36.747 -1.709 15.505 1.00 44.38 97 VAL A C 1
ATOM 784 O O . VAL A 1 97 ? -35.631 -1.414 15.929 1.00 44.38 97 VAL A O 1
ATOM 787 N N . ASP A 1 98 ? -37.249 -2.930 15.448 1.00 43.50 98 ASP A N 1
ATOM 788 C CA . ASP A 1 98 ? -36.718 -4.154 16.016 1.00 43.50 98 ASP A CA 1
ATOM 789 C C . ASP A 1 98 ? -35.443 -4.655 15.314 1.00 43.50 98 ASP A C 1
ATOM 791 O O . ASP A 1 98 ? -35.245 -4.457 14.113 1.00 43.50 98 ASP A O 1
ATOM 795 N N . ASP A 1 99 ? -34.585 -5.315 16.097 1.00 43.34 99 ASP A N 1
ATOM 796 C CA . ASP A 1 99 ? -33.409 -6.059 15.644 1.00 43.34 99 ASP A CA 1
ATOM 797 C C . ASP A 1 99 ? -33.849 -7.335 14.900 1.00 43.34 99 ASP A C 1
ATOM 799 O O . ASP A 1 99 ? -33.811 -8.432 15.456 1.00 43.34 99 ASP A O 1
ATOM 803 N N . ASP A 1 100 ? -34.276 -7.203 13.644 1.00 43.34 100 ASP A N 1
ATOM 804 C CA . ASP A 1 100 ? -34.412 -8.350 12.745 1.00 43.34 100 ASP A CA 1
ATOM 805 C C . ASP A 1 100 ? -33.103 -8.552 11.969 1.00 43.34 100 ASP A C 1
ATOM 807 O O . ASP A 1 100 ? -32.747 -7.822 11.041 1.00 43.34 100 ASP A O 1
ATOM 811 N N . GLU A 1 101 ? -32.371 -9.579 12.396 1.00 45.22 101 GLU A N 1
ATOM 812 C CA . GLU A 1 101 ? -31.223 -10.179 11.726 1.00 45.22 101 GLU A CA 1
ATOM 813 C C . GLU A 1 101 ? -31.611 -10.586 10.294 1.00 45.22 101 GLU A C 1
ATOM 815 O O . GLU A 1 101 ? -32.173 -11.655 10.047 1.00 45.22 101 GLU A O 1
ATOM 820 N N . VAL A 1 102 ? -31.313 -9.721 9.321 1.00 40.53 102 VAL A N 1
ATOM 821 C CA . VAL A 1 102 ? -31.409 -10.065 7.901 1.00 40.53 102 VAL A CA 1
ATOM 822 C C . VAL A 1 102 ? -30.281 -11.040 7.581 1.00 40.53 102 VAL A C 1
ATOM 824 O O . VAL A 1 102 ? -29.166 -10.648 7.238 1.00 40.53 102 VAL A O 1
ATOM 827 N N . GLN A 1 103 ? -30.578 -12.333 7.680 1.00 43.44 103 GLN A N 1
ATOM 828 C CA . GLN A 1 103 ? -29.803 -13.356 6.994 1.00 43.44 103 GLN A CA 1
ATOM 829 C C . GLN A 1 103 ? -29.982 -13.140 5.492 1.00 43.44 103 GLN A C 1
ATOM 831 O O . GLN A 1 103 ? -31.040 -13.412 4.921 1.00 43.44 103 GLN A O 1
ATOM 836 N N . THR A 1 104 ? -28.948 -12.610 4.844 1.00 48.44 104 THR A N 1
ATOM 837 C CA . THR A 1 104 ? -28.867 -12.610 3.388 1.00 48.44 104 THR A CA 1
ATOM 838 C C . THR A 1 104 ? -28.819 -14.061 2.905 1.00 48.44 104 THR A C 1
ATOM 840 O O . THR A 1 104 ? -28.009 -14.850 3.400 1.00 48.44 104 THR A O 1
ATOM 843 N N . PRO A 1 105 ? -29.688 -14.458 1.960 1.00 44.03 105 PRO A N 1
ATOM 844 C CA . PRO A 1 105 ? -29.638 -15.800 1.407 1.00 44.03 105 PRO A CA 1
ATOM 845 C C . PRO A 1 105 ? -28.294 -16.017 0.695 1.00 44.03 105 PRO A C 1
ATOM 847 O O . PRO A 1 105 ? -27.756 -15.078 0.100 1.00 44.03 105 PRO A O 1
ATOM 850 N N . PRO A 1 106 ? -27.744 -17.243 0.731 1.00 42.44 106 PRO A N 1
ATOM 851 C CA . PRO A 1 106 ? -26.501 -17.554 0.044 1.00 42.44 106 PRO A CA 1
ATOM 852 C C . PRO A 1 106 ? -26.667 -17.287 -1.453 1.00 42.44 106 PRO A C 1
ATOM 854 O O . PRO A 1 106 ? -27.549 -17.853 -2.106 1.00 42.44 106 PRO A O 1
ATOM 857 N N . ALA A 1 107 ? -25.816 -16.421 -2.000 1.00 41.84 107 ALA A N 1
ATOM 858 C CA . ALA A 1 107 ? -25.736 -16.217 -3.436 1.00 41.84 107 ALA A CA 1
ATOM 859 C C . ALA A 1 107 ? -25.254 -17.525 -4.077 1.00 41.84 107 ALA A C 1
ATOM 861 O O . ALA A 1 107 ? -24.105 -17.929 -3.920 1.00 41.84 107 ALA A O 1
ATOM 862 N N . THR A 1 108 ? -26.167 -18.212 -4.760 1.00 38.22 108 THR A N 1
ATOM 863 C CA . THR A 1 108 ? -25.848 -19.358 -5.609 1.00 38.22 108 THR A CA 1
ATOM 864 C C . THR A 1 108 ? -25.591 -18.819 -7.005 1.00 38.22 108 THR A C 1
ATOM 866 O O . THR A 1 108 ? -26.525 -18.376 -7.671 1.00 38.22 108 THR A O 1
ATOM 869 N N . ILE A 1 109 ? -24.333 -18.841 -7.431 1.00 44.31 109 ILE A N 1
ATOM 870 C CA . ILE A 1 109 ? -23.934 -18.569 -8.812 1.00 44.31 109 ILE A CA 1
ATOM 871 C C . ILE A 1 109 ? -23.445 -19.910 -9.378 1.00 44.31 109 ILE A C 1
ATOM 873 O O . ILE A 1 109 ? -22.608 -20.576 -8.774 1.00 44.31 109 ILE A O 1
ATOM 877 N N . ASP A 1 110 ? -24.071 -20.357 -10.467 1.00 37.97 110 ASP A N 1
ATOM 878 C CA . ASP A 1 110 ? -23.6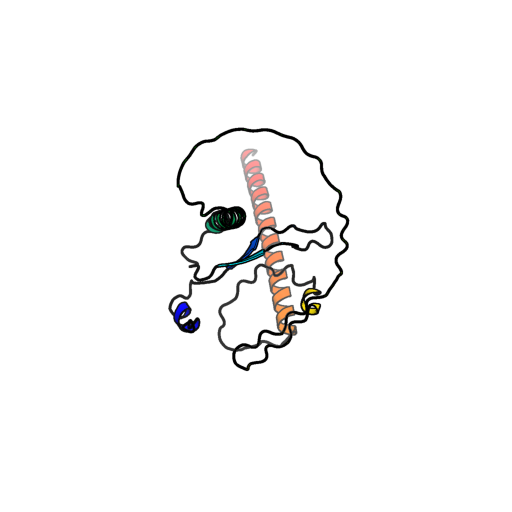90 -21.526 -11.277 1.00 37.97 110 ASP A CA 1
ATOM 879 C C . ASP A 1 110 ? -23.528 -22.878 -10.562 1.00 37.97 110 ASP A C 1
ATOM 881 O O . ASP A 1 110 ? -22.665 -23.687 -10.895 1.00 37.97 110 ASP A O 1
ATOM 885 N N . GLY A 1 111 ? -24.395 -23.184 -9.591 1.00 45.41 111 GLY A N 1
ATOM 886 C CA . GLY A 1 111 ? -24.490 -24.537 -9.023 1.00 45.41 111 GLY A CA 1
ATOM 887 C C . GLY A 1 111 ? -23.262 -24.999 -8.225 1.00 45.41 111 GLY A C 1
ATOM 888 O O . GLY A 1 111 ? -23.215 -26.156 -7.805 1.00 45.41 111 GLY A O 1
ATOM 889 N N . VAL A 1 112 ? -22.302 -24.107 -7.965 1.00 40.94 112 VAL A N 1
ATOM 890 C CA . VAL A 1 112 ? -21.184 -24.344 -7.052 1.00 40.94 112 VAL A CA 1
ATOM 891 C C . VAL A 1 112 ? -21.507 -23.675 -5.722 1.00 40.94 112 VAL A C 1
ATOM 893 O O . VAL A 1 112 ? -21.590 -22.455 -5.605 1.00 40.94 112 VAL A O 1
ATOM 896 N N . GLN A 1 113 ? -21.720 -24.502 -4.702 1.00 37.28 113 GLN A N 1
ATOM 897 C CA . GLN A 1 113 ? -21.946 -24.049 -3.338 1.00 37.28 113 GLN A CA 1
ATOM 898 C C . GLN A 1 113 ? -20.614 -23.527 -2.779 1.00 37.28 113 GLN A C 1
ATOM 900 O O . GLN A 1 113 ? -19.717 -24.313 -2.472 1.00 37.28 113 GLN A O 1
ATOM 905 N N . THR A 1 114 ? -20.452 -22.207 -2.673 1.00 50.44 114 THR A N 1
ATOM 906 C CA . THR A 1 114 ? -19.361 -21.634 -1.877 1.00 50.44 114 THR A CA 1
ATOM 907 C C . THR A 1 114 ? -19.606 -21.974 -0.404 1.00 50.44 114 THR A C 1
ATOM 909 O O . THR A 1 114 ? -20.759 -21.965 0.046 1.00 50.44 114 THR A O 1
ATOM 912 N N . PRO A 1 115 ? -18.565 -22.350 0.365 1.00 46.22 115 PRO A N 1
ATOM 913 C CA . PRO A 1 115 ? -18.750 -22.642 1.778 1.00 46.22 115 PRO A CA 1
ATOM 914 C C . PRO A 1 115 ? -19.297 -21.391 2.484 1.00 46.22 115 PRO A C 1
ATOM 916 O O . PRO A 1 115 ? -18.888 -20.277 2.147 1.00 46.22 115 PRO A O 1
ATOM 919 N N . PRO A 1 116 ? -20.224 -21.545 3.445 1.00 41.44 116 PRO A N 1
ATOM 920 C CA . PRO A 1 116 ? -20.733 -20.416 4.209 1.00 41.44 116 PRO A CA 1
ATOM 921 C C . PRO A 1 116 ? -19.569 -19.771 4.965 1.00 41.44 116 PRO A C 1
ATOM 923 O O . PRO A 1 116 ? -19.014 -20.376 5.879 1.00 41.44 116 PRO A O 1
ATOM 926 N N . PHE A 1 117 ? -19.187 -18.553 4.578 1.00 49.81 117 PHE A N 1
ATOM 927 C CA . PHE A 1 117 ? -18.235 -17.760 5.348 1.00 49.81 117 PHE A CA 1
ATOM 928 C C . PHE A 1 117 ? -18.927 -17.300 6.630 1.00 49.81 117 PHE A C 1
ATOM 930 O O . PHE A 1 117 ? -19.837 -16.470 6.616 1.00 49.81 117 PHE A O 1
ATOM 937 N N . THR A 1 118 ? -18.535 -17.907 7.744 1.00 40.28 118 THR A N 1
ATOM 938 C CA . THR A 1 118 ? -19.077 -17.629 9.072 1.00 40.28 118 THR A CA 1
ATOM 939 C C . THR A 1 118 ? -18.350 -16.451 9.709 1.00 40.28 118 THR A C 1
ATOM 941 O O . THR A 1 118 ? -17.125 -16.381 9.695 1.00 40.28 118 THR A O 1
ATOM 944 N N . ALA A 1 119 ? -19.093 -15.549 10.359 1.00 44.28 119 ALA A N 1
ATOM 945 C CA . ALA A 1 119 ? -18.546 -14.385 11.070 1.00 44.28 119 ALA A CA 1
ATOM 946 C C . ALA A 1 119 ? -17.518 -14.728 12.178 1.00 44.28 119 ALA A C 1
ATOM 948 O O . ALA A 1 119 ? -16.850 -13.837 12.700 1.00 44.28 119 ALA A O 1
ATOM 949 N N . SER A 1 120 ? -17.354 -16.008 12.529 1.00 46.59 120 SER A N 1
ATOM 950 C CA . SER A 1 120 ? -16.287 -16.502 13.406 1.00 46.59 120 SER A CA 1
ATOM 951 C C . SER A 1 120 ? -14.881 -16.378 12.812 1.00 46.59 120 SER A C 1
ATOM 953 O O . SER A 1 120 ? -13.919 -16.385 13.577 1.00 46.59 120 SER A O 1
ATOM 955 N N . ASP A 1 121 ? -14.746 -16.191 11.497 1.00 46.50 121 ASP A N 1
ATOM 956 C CA . ASP A 1 121 ? -13.442 -16.031 10.836 1.00 46.50 121 ASP A CA 1
ATOM 957 C C . ASP A 1 121 ? -12.796 -14.657 11.131 1.00 46.50 121 ASP A C 1
ATOM 959 O O . ASP A 1 121 ? -11.611 -14.450 10.890 1.00 46.50 121 ASP A O 1
ATOM 963 N N . TYR A 1 122 ? -13.547 -13.724 11.735 1.00 48.88 122 TYR A N 1
ATOM 964 C CA . TYR A 1 122 ? -13.101 -12.367 12.088 1.00 48.88 122 TYR A CA 1
ATOM 965 C C . TYR A 1 122 ? -12.471 -12.223 13.486 1.00 48.88 122 TYR A C 1
ATOM 967 O O . TYR A 1 122 ? -12.087 -11.114 13.875 1.00 48.88 122 TYR A O 1
ATOM 975 N N . LEU A 1 123 ? -12.397 -13.290 14.290 1.00 43.53 123 LEU A N 1
ATOM 976 C CA . LEU A 1 123 ? -11.969 -13.181 15.694 1.00 43.53 123 LEU A CA 1
ATOM 977 C C . LEU A 1 123 ? -10.477 -13.431 15.953 1.00 43.53 123 LEU A C 1
ATOM 979 O O . LEU A 1 123 ? -10.035 -13.217 17.083 1.00 43.53 123 LEU A O 1
ATOM 983 N N . ASN A 1 124 ? -9.676 -13.765 14.941 1.00 41.12 124 ASN A N 1
ATOM 984 C CA . ASN A 1 124 ? -8.228 -13.900 15.114 1.00 41.12 124 ASN A CA 1
ATOM 985 C C . ASN A 1 124 ? -7.529 -12.542 14.946 1.00 41.12 124 ASN A C 1
ATOM 987 O O . ASN A 1 124 ? -7.140 -12.119 13.865 1.00 41.12 124 ASN A O 1
ATOM 991 N N . LEU A 1 125 ? -7.396 -11.841 16.073 1.00 44.66 125 LEU A N 1
ATOM 992 C CA . LEU A 1 125 ? -6.741 -10.536 16.210 1.00 44.66 125 LEU A CA 1
ATOM 993 C C . LEU A 1 125 ? -5.203 -10.601 16.062 1.00 44.66 125 LEU A C 1
ATOM 995 O O . LEU A 1 125 ? -4.551 -9.560 16.101 1.00 44.66 125 LEU A O 1
ATOM 999 N N . GLU A 1 126 ? -4.621 -11.789 15.887 1.00 45.44 126 GLU A N 1
ATOM 1000 C CA . GLU A 1 126 ? -3.172 -11.957 15.697 1.00 45.44 126 GLU A CA 1
ATOM 1001 C C . GLU A 1 126 ? -2.713 -11.722 14.241 1.00 45.44 126 GLU A C 1
ATOM 1003 O O . GLU A 1 126 ? -1.544 -11.413 14.033 1.00 45.44 126 GLU A O 1
ATOM 1008 N N . ASP A 1 127 ? -3.625 -11.702 13.258 1.00 47.38 127 ASP A N 1
ATOM 1009 C CA . ASP A 1 127 ? -3.281 -11.515 11.831 1.00 47.38 127 ASP A CA 1
ATOM 1010 C C . ASP A 1 127 ? -3.169 -10.037 11.395 1.00 47.38 127 ASP A C 1
ATOM 1012 O O . ASP A 1 127 ? -2.817 -9.728 10.258 1.00 47.38 127 ASP A O 1
ATOM 1016 N N . PHE A 1 128 ? -3.450 -9.070 12.278 1.00 42.97 128 PHE A N 1
ATOM 1017 C CA . PHE A 1 128 ? -3.497 -7.651 11.884 1.00 42.97 128 PHE A CA 1
ATOM 1018 C C . PHE A 1 128 ? -2.113 -7.010 11.658 1.00 42.97 128 PHE A C 1
ATOM 1020 O O . PHE A 1 128 ? -2.029 -5.920 11.094 1.00 42.97 128 PHE A O 1
ATOM 1027 N N . ILE A 1 129 ? -1.015 -7.665 12.050 1.00 44.25 129 ILE A N 1
ATOM 1028 C CA . ILE A 1 129 ? 0.342 -7.178 11.729 1.00 44.25 129 ILE A CA 1
ATOM 1029 C C . ILE A 1 129 ? 0.757 -7.564 10.291 1.00 44.25 129 ILE A C 1
ATOM 1031 O O . ILE A 1 129 ? 1.704 -6.994 9.757 1.00 44.25 129 ILE A O 1
ATOM 1035 N N . ASP A 1 130 ? -0.019 -8.408 9.604 1.00 39.44 130 ASP A N 1
ATOM 1036 C CA . ASP A 1 130 ? 0.283 -8.915 8.257 1.00 39.44 130 ASP A CA 1
ATOM 1037 C C . ASP A 1 130 ? -0.362 -8.108 7.108 1.00 39.44 130 ASP A C 1
ATOM 1039 O O . ASP A 1 130 ? -0.307 -8.505 5.949 1.00 39.44 130 ASP A O 1
ATOM 1043 N N . GLY A 1 131 ? -0.960 -6.946 7.394 1.00 35.16 131 GLY A N 1
ATOM 1044 C CA . GLY A 1 131 ? -1.813 -6.179 6.469 1.00 35.16 131 GLY A CA 1
ATOM 1045 C C . GLY A 1 131 ? -1.144 -5.457 5.287 1.00 35.16 131 GLY A C 1
ATOM 1046 O O . GLY A 1 131 ? -1.808 -4.654 4.637 1.00 35.16 131 GLY A O 1
ATOM 1047 N N . VAL A 1 132 ? 0.126 -5.732 4.983 1.00 41.34 132 VAL A N 1
ATOM 1048 C CA . VAL A 1 132 ? 0.685 -5.540 3.632 1.00 41.34 132 VAL A CA 1
ATOM 1049 C C . VAL A 1 132 ? 1.081 -6.924 3.123 1.00 41.34 132 VAL A C 1
ATOM 1051 O O . VAL A 1 132 ? 2.257 -7.271 3.043 1.00 41.34 132 VAL A O 1
ATOM 1054 N N . GLN A 1 133 ? 0.081 -7.751 2.817 1.00 40.50 133 GLN A N 1
ATOM 1055 C CA . GLN A 1 133 ? 0.308 -8.967 2.045 1.00 40.50 133 GLN A CA 1
ATOM 1056 C C . GLN A 1 133 ? 0.609 -8.534 0.608 1.00 40.50 133 GLN A C 1
ATOM 1058 O O . GLN A 1 133 ? -0.299 -8.285 -0.185 1.00 40.50 133 GLN A O 1
ATOM 1063 N N . PHE A 1 134 ? 1.893 -8.434 0.264 1.00 39.38 134 PHE A N 1
ATOM 1064 C CA . PHE A 1 134 ? 2.295 -8.576 -1.129 1.00 39.38 134 PHE A CA 1
ATOM 1065 C C . PHE A 1 134 ? 1.861 -9.974 -1.558 1.00 39.38 134 PHE A C 1
ATOM 1067 O O . PHE A 1 134 ? 2.409 -10.971 -1.087 1.00 39.38 134 PHE A O 1
ATOM 1074 N N . GLN A 1 135 ? 0.847 -10.052 -2.414 1.00 37.06 135 GLN A N 1
ATOM 1075 C CA . GLN A 1 135 ? 0.447 -11.311 -3.016 1.00 37.06 135 GLN A CA 1
ATOM 1076 C C . GLN A 1 135 ? 1.607 -11.778 -3.901 1.00 37.06 135 GLN A C 1
ATOM 1078 O O . GLN A 1 135 ? 1.805 -11.277 -5.005 1.00 37.06 135 GLN A O 1
ATOM 1083 N N . ALA A 1 136 ? 2.439 -12.678 -3.371 1.00 38.38 136 ALA A N 1
ATOM 1084 C CA . ALA A 1 136 ? 3.526 -13.268 -4.133 1.00 38.38 136 ALA A CA 1
ATOM 1085 C C . ALA A 1 136 ? 2.940 -13.979 -5.368 1.00 38.38 136 ALA A C 1
ATOM 1087 O O . ALA A 1 136 ? 1.885 -14.614 -5.252 1.00 38.38 136 ALA A O 1
ATOM 1088 N N . PRO A 1 137 ? 3.595 -13.887 -6.540 1.00 37.12 137 PRO A N 1
ATOM 1089 C CA . PRO A 1 137 ? 3.116 -14.543 -7.744 1.00 37.12 137 PRO A CA 1
ATOM 1090 C C . PRO A 1 137 ? 2.970 -16.041 -7.482 1.00 37.12 137 PRO A C 1
ATOM 1092 O O . PRO A 1 137 ? 3.879 -16.698 -6.969 1.00 37.12 137 PRO A O 1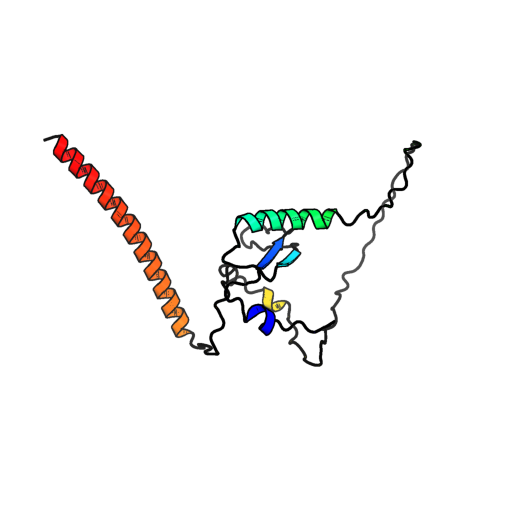
ATOM 1095 N N . ILE A 1 138 ? 1.789 -16.557 -7.813 1.00 40.38 138 ILE A N 1
ATOM 1096 C CA . ILE A 1 138 ? 1.423 -17.964 -7.691 1.00 40.38 138 ILE A CA 1
ATOM 1097 C C . ILE A 1 138 ? 2.299 -18.746 -8.675 1.00 40.38 138 ILE A C 1
ATOM 1099 O O . ILE A 1 138 ? 1.963 -18.893 -9.844 1.00 40.38 138 ILE A O 1
ATOM 1103 N N . VAL A 1 139 ? 3.453 -19.219 -8.206 1.00 43.81 139 VAL A N 1
ATOM 1104 C CA . VAL A 1 139 ? 4.250 -20.236 -8.894 1.00 43.81 139 VAL A CA 1
ATOM 1105 C C . VAL A 1 139 ? 3.818 -21.584 -8.330 1.00 43.81 139 VAL A C 1
ATOM 1107 O O . VAL A 1 139 ? 4.159 -21.938 -7.204 1.00 43.81 139 VAL A O 1
ATOM 1110 N N . ASP A 1 140 ? 2.980 -22.273 -9.100 1.00 44.91 140 ASP A N 1
ATOM 1111 C CA . ASP A 1 140 ? 2.611 -23.688 -9.026 1.00 44.91 140 ASP A CA 1
ATOM 1112 C C . ASP A 1 140 ? 2.869 -24.430 -7.698 1.00 44.91 140 ASP A C 1
ATOM 1114 O O . ASP A 1 140 ? 3.908 -25.045 -7.459 1.00 44.91 140 ASP A O 1
ATOM 1118 N N . GLY A 1 141 ? 1.824 -24.495 -6.870 1.00 46.72 141 GLY A N 1
ATOM 1119 C CA . GLY A 1 141 ? 1.378 -25.776 -6.313 1.00 46.72 141 GLY A CA 1
ATOM 1120 C C . GLY A 1 141 ? 2.207 -26.462 -5.222 1.00 46.72 141 GLY A C 1
ATOM 1121 O O . GLY A 1 141 ? 1.861 -27.587 -4.862 1.00 46.72 141 GLY A O 1
ATOM 1122 N N . VAL A 1 142 ? 3.232 -25.841 -4.632 1.00 45.81 142 VAL A N 1
ATOM 1123 C CA . VAL A 1 142 ? 3.921 -26.426 -3.464 1.00 45.81 142 VAL A CA 1
ATOM 1124 C C . VAL A 1 142 ? 3.435 -25.774 -2.171 1.00 45.81 142 VAL A C 1
ATOM 1126 O O . VAL A 1 142 ? 4.052 -24.871 -1.614 1.00 45.81 142 VAL A O 1
ATOM 1129 N N . GLN A 1 143 ? 2.303 -26.268 -1.669 1.00 47.62 143 GLN A N 1
ATOM 1130 C CA . GLN A 1 143 ? 1.839 -26.003 -0.306 1.00 47.62 143 GLN A CA 1
ATOM 1131 C C . GLN A 1 143 ? 2.846 -26.612 0.684 1.00 47.62 143 GLN A C 1
ATOM 1133 O O . GLN A 1 143 ? 2.771 -27.798 1.015 1.00 47.62 143 GLN A O 1
ATOM 1138 N N . PHE A 1 144 ? 3.816 -25.821 1.153 1.00 49.53 144 PHE A N 1
ATOM 1139 C CA . PHE A 1 144 ? 4.750 -26.230 2.205 1.00 49.53 144 PHE A CA 1
ATOM 1140 C C . PHE A 1 144 ? 4.019 -26.322 3.551 1.00 49.53 144 PHE A C 1
ATOM 1142 O O . PHE A 1 144 ? 4.094 -25.453 4.413 1.00 49.53 144 PHE A O 1
ATOM 1149 N N . LYS A 1 145 ? 3.309 -27.434 3.744 1.00 53.25 145 LYS A N 1
ATOM 1150 C CA . LYS A 1 145 ? 2.568 -27.794 4.957 1.00 53.25 145 LYS A CA 1
ATOM 1151 C C . LYS A 1 145 ? 3.498 -28.329 6.056 1.00 53.25 145 LYS A C 1
ATOM 1153 O O . LYS A 1 145 ? 3.226 -29.366 6.655 1.00 53.25 145 LYS A O 1
ATOM 1158 N N . HIS A 1 146 ? 4.624 -27.662 6.303 1.00 58.22 146 HIS A N 1
ATOM 1159 C CA . HIS A 1 146 ? 5.530 -28.021 7.393 1.00 58.22 146 HIS A CA 1
ATOM 1160 C C . HIS A 1 146 ? 5.724 -26.830 8.343 1.00 58.22 146 HIS A C 1
ATOM 1162 O O . HIS A 1 146 ? 6.480 -25.915 8.016 1.00 58.22 146 HIS A O 1
ATOM 1168 N N . PRO A 1 147 ? 5.108 -26.849 9.545 1.00 73.06 147 PRO A N 1
ATOM 1169 C CA . PRO A 1 147 ? 5.180 -25.739 10.505 1.00 73.06 147 PRO A CA 1
ATOM 1170 C C . PRO A 1 147 ? 6.610 -25.446 10.991 1.00 73.06 147 PRO A C 1
ATOM 1172 O O . PRO A 1 147 ? 6.898 -24.354 11.466 1.00 73.06 147 PRO A O 1
ATOM 1175 N N . LEU A 1 148 ? 7.535 -26.396 10.825 1.00 75.25 148 LEU A N 1
ATOM 1176 C CA . LEU A 1 148 ? 8.939 -26.233 11.203 1.00 75.25 148 LEU A CA 1
ATOM 1177 C C . LEU A 1 148 ? 9.714 -25.278 10.283 1.00 75.25 148 LEU A C 1
ATOM 1179 O O . LEU A 1 148 ? 10.640 -24.623 10.749 1.00 75.25 148 LEU A O 1
ATOM 1183 N N . LEU A 1 149 ? 9.345 -25.168 9.001 1.00 76.19 149 LEU A N 1
ATOM 1184 C CA . LEU A 1 149 ? 10.035 -24.256 8.080 1.00 76.19 149 LEU A CA 1
ATOM 1185 C C . LEU A 1 149 ? 9.692 -22.792 8.375 1.00 76.19 149 LEU A C 1
ATOM 1187 O O . LEU A 1 149 ? 10.568 -21.938 8.283 1.00 76.19 149 LEU A O 1
ATOM 1191 N N . SER A 1 150 ? 8.455 -22.519 8.799 1.00 80.38 150 SER A N 1
ATOM 1192 C CA . SER A 1 150 ? 8.011 -21.180 9.206 1.00 80.38 150 SER A CA 1
ATOM 1193 C C . SER A 1 150 ? 8.803 -20.653 10.411 1.00 80.38 150 SER A C 1
ATOM 1195 O O . SER A 1 150 ? 9.267 -19.516 10.382 1.00 80.38 150 SER A O 1
ATOM 1197 N N . LEU A 1 151 ? 9.058 -21.500 11.415 1.00 79.69 151 LEU A N 1
ATOM 1198 C CA . LEU A 1 151 ? 9.884 -21.148 12.578 1.00 79.69 151 LEU A CA 1
ATOM 1199 C C . LEU A 1 151 ? 11.322 -20.783 12.183 1.00 79.69 151 LEU A C 1
ATOM 1201 O O . LEU A 1 151 ? 11.840 -19.760 12.619 1.00 79.69 151 LEU A O 1
ATOM 1205 N N . ILE A 1 152 ? 11.941 -21.576 11.302 1.00 87.38 152 ILE A N 1
ATOM 1206 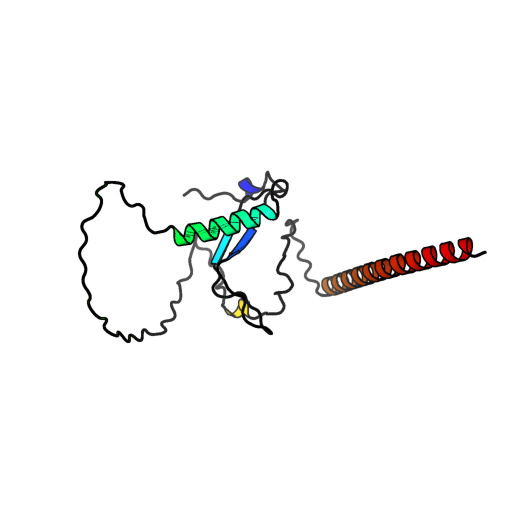C CA . ILE A 1 152 ? 13.311 -21.324 10.827 1.00 87.38 152 ILE A CA 1
ATOM 1207 C C . ILE A 1 152 ? 13.387 -20.013 10.032 1.00 87.38 152 ILE A C 1
ATOM 1209 O O . ILE A 1 152 ? 14.340 -19.250 10.190 1.00 87.38 152 ILE A O 1
ATOM 1213 N N . LEU A 1 153 ? 12.386 -19.737 9.190 1.00 84.81 153 LEU A N 1
ATOM 1214 C CA . LEU A 1 153 ? 12.280 -18.485 8.438 1.00 84.81 153 LEU A CA 1
ATOM 1215 C C . LEU A 1 153 ? 12.129 -17.277 9.368 1.00 84.81 153 LEU A C 1
ATOM 1217 O O . LEU A 1 153 ? 12.821 -16.278 9.175 1.00 84.81 153 LEU A O 1
ATOM 1221 N N . MET A 1 154 ? 11.294 -17.381 10.403 1.00 87.56 154 MET A N 1
ATOM 1222 C CA . MET A 1 154 ? 11.111 -16.306 11.376 1.00 87.56 154 MET A CA 1
ATOM 1223 C C . MET A 1 154 ? 12.408 -16.026 12.148 1.00 87.56 154 MET A C 1
ATOM 1225 O O . MET A 1 154 ? 12.817 -14.870 12.250 1.00 87.56 154 MET A O 1
ATOM 1229 N N . ASP A 1 155 ? 13.117 -17.064 12.596 1.00 92.94 155 ASP A N 1
ATOM 1230 C CA . ASP A 1 155 ? 14.415 -16.914 13.267 1.00 92.94 155 ASP A CA 1
ATOM 1231 C C . ASP A 1 155 ? 15.471 -16.267 12.353 1.00 92.94 155 ASP A C 1
ATOM 1233 O O . ASP A 1 155 ? 16.224 -15.390 12.784 1.00 92.94 155 ASP A O 1
ATOM 1237 N N . LEU A 1 156 ? 15.507 -16.641 11.069 1.00 94.06 156 LEU A N 1
ATOM 1238 C CA . LEU A 1 156 ? 16.383 -16.023 10.067 1.00 94.06 156 LEU A CA 1
ATOM 1239 C C . LEU A 1 156 ? 16.081 -14.532 9.875 1.00 94.06 156 LEU A C 1
ATOM 1241 O O . LEU A 1 156 ? 17.011 -13.723 9.794 1.00 94.06 156 LEU A O 1
ATOM 1245 N N . MET A 1 157 ? 14.802 -14.155 9.839 1.00 94.38 157 MET A N 1
ATOM 1246 C CA . MET A 1 157 ? 14.390 -12.753 9.739 1.00 94.38 157 MET A CA 1
ATOM 1247 C C . MET A 1 157 ? 14.798 -11.955 10.980 1.00 94.38 157 MET A C 1
ATOM 1249 O O . MET A 1 157 ? 15.362 -10.866 10.854 1.00 94.38 157 MET A O 1
ATOM 1253 N N . TRP A 1 158 ? 14.601 -12.514 12.174 1.00 96.12 158 TRP A N 1
ATOM 1254 C CA . TRP A 1 158 ? 15.037 -11.897 13.427 1.00 96.12 158 TRP A CA 1
ATOM 1255 C C . TRP A 1 158 ? 16.555 -11.705 13.483 1.00 96.12 158 TRP A C 1
ATOM 1257 O O . TRP A 1 158 ? 17.031 -10.627 13.844 1.00 96.12 158 TRP A O 1
ATOM 1267 N N . MET A 1 159 ? 17.330 -12.707 13.065 1.00 95.0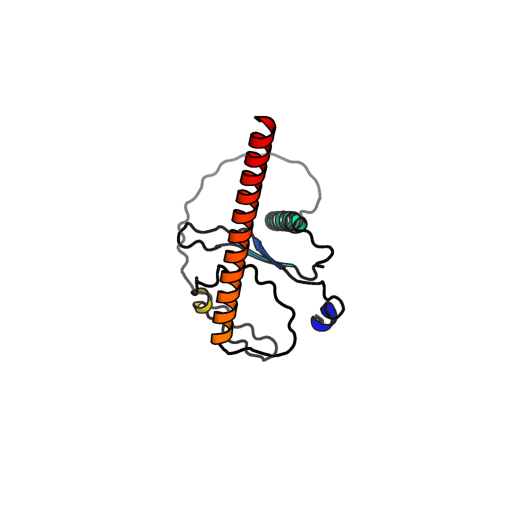6 159 MET A N 1
ATOM 1268 C CA . MET A 1 159 ? 18.790 -12.603 12.993 1.00 95.06 159 MET A CA 1
ATOM 1269 C C . MET A 1 159 ? 19.250 -11.541 11.990 1.00 95.06 159 MET A C 1
ATOM 1271 O O . MET A 1 159 ? 20.187 -10.792 12.277 1.00 95.06 159 MET A O 1
ATOM 1275 N N . SER A 1 160 ? 18.580 -11.434 10.840 1.00 96.81 160 SER A N 1
ATOM 1276 C CA . SER A 1 160 ? 18.855 -10.390 9.848 1.00 96.81 160 SER A CA 1
ATOM 1277 C C . SER A 1 160 ? 18.616 -8.988 10.417 1.00 96.81 160 SER A C 1
ATOM 1279 O O . SER A 1 160 ? 19.475 -8.111 10.298 1.00 96.81 160 SER A O 1
ATOM 1281 N N . LEU A 1 161 ? 17.503 -8.795 11.133 1.00 95.38 161 LEU A N 1
ATOM 1282 C CA . LEU A 1 161 ? 17.185 -7.530 11.793 1.00 95.38 161 LEU A CA 1
ATOM 1283 C C . LEU A 1 161 ? 18.237 -7.161 12.853 1.00 95.38 161 LEU A C 1
ATOM 1285 O O . LEU A 1 161 ? 18.708 -6.024 12.895 1.00 95.38 161 LEU A O 1
ATOM 1289 N N . ILE A 1 162 ? 18.659 -8.128 13.674 1.00 96.88 162 ILE A N 1
ATOM 1290 C CA . ILE A 1 162 ? 19.708 -7.927 14.685 1.00 96.88 162 ILE A CA 1
ATOM 1291 C C . ILE A 1 162 ? 21.038 -7.538 14.023 1.00 96.88 162 ILE A C 1
ATOM 1293 O O . ILE A 1 162 ? 21.697 -6.599 14.475 1.00 96.88 162 ILE A O 1
ATOM 1297 N N . LEU A 1 163 ? 21.422 -8.213 12.934 1.00 96.25 163 LEU A N 1
ATOM 1298 C CA . LEU A 1 163 ? 22.631 -7.889 12.173 1.00 96.25 163 LEU A CA 1
ATOM 1299 C C . LEU A 1 163 ? 22.580 -6.473 11.593 1.00 96.25 163 LEU A C 1
ATOM 1301 O O . LEU A 1 163 ? 23.568 -5.743 11.680 1.00 96.25 163 LEU A O 1
ATOM 1305 N N . MET A 1 164 ? 21.434 -6.054 11.055 1.00 97.19 164 MET A N 1
ATOM 1306 C CA . MET A 1 164 ? 21.249 -4.704 10.525 1.00 97.19 164 MET A CA 1
ATOM 1307 C C . MET A 1 164 ? 21.416 -3.637 11.619 1.00 97.19 164 MET A C 1
ATOM 1309 O O . MET A 1 164 ? 22.124 -2.648 11.417 1.00 97.19 164 MET A O 1
ATOM 1313 N N . VAL A 1 165 ? 20.830 -3.851 12.802 1.00 96.69 165 VAL A N 1
ATOM 1314 C CA . VAL A 1 165 ? 20.978 -2.932 13.944 1.00 96.69 165 VAL A CA 1
ATOM 1315 C C . VAL A 1 165 ? 22.428 -2.888 14.437 1.00 96.69 165 VAL A C 1
ATOM 1317 O O . VAL A 1 165 ? 22.954 -1.804 14.693 1.00 96.69 165 VAL A O 1
ATOM 1320 N N . LEU A 1 166 ? 23.110 -4.034 14.519 1.00 97.25 166 LEU A N 1
ATOM 1321 C CA . LEU A 1 166 ? 24.525 -4.095 14.901 1.00 97.25 166 LEU A CA 1
ATOM 1322 C C . LEU A 1 166 ? 25.420 -3.335 13.917 1.00 97.25 166 LEU A C 1
ATOM 1324 O O . LEU A 1 166 ? 26.278 -2.566 14.350 1.00 97.25 166 LEU A O 1
ATOM 1328 N N . MET A 1 167 ? 25.194 -3.488 12.611 1.00 95.88 167 MET A N 1
ATOM 1329 C CA . MET A 1 167 ? 25.925 -2.743 11.579 1.00 95.88 167 MET A CA 1
ATOM 1330 C C . MET A 1 167 ? 25.681 -1.231 11.686 1.00 95.88 167 MET A C 1
ATOM 1332 O O . MET A 1 167 ? 26.612 -0.432 11.547 1.00 95.88 167 MET A O 1
ATOM 1336 N N . LEU A 1 168 ? 24.453 -0.813 12.003 1.00 96.50 168 LEU A N 1
ATOM 1337 C CA . LEU A 1 168 ? 24.125 0.599 12.214 1.00 96.50 168 LEU A CA 1
ATOM 1338 C C . LEU A 1 168 ? 24.836 1.187 13.446 1.00 96.50 168 LEU A C 1
ATOM 1340 O O . LEU A 1 168 ? 25.337 2.311 13.408 1.00 96.50 168 LEU A O 1
ATOM 1344 N N . VAL A 1 169 ? 24.919 0.431 14.542 1.00 96.25 169 VAL A N 1
ATOM 1345 C CA . VAL A 1 169 ? 25.665 0.856 15.736 1.00 96.25 169 VAL A CA 1
ATOM 1346 C C . VAL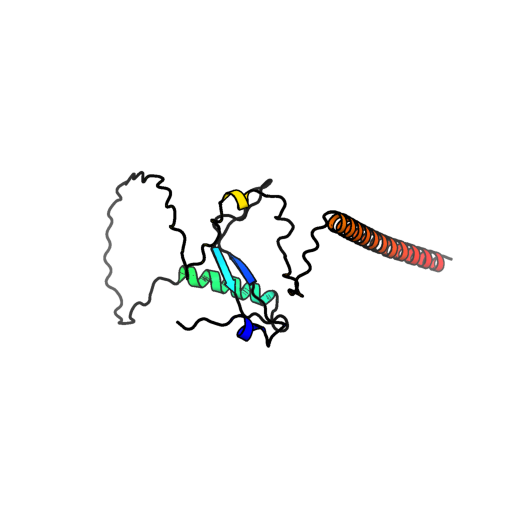 A 1 169 ? 27.164 0.911 15.441 1.00 96.25 169 VAL A C 1
ATOM 1348 O O . VAL A 1 169 ? 27.820 1.893 15.789 1.00 96.25 169 VAL A O 1
ATOM 1351 N N . TRP A 1 170 ? 27.699 -0.103 14.757 1.00 96.44 170 TRP A N 1
ATOM 1352 C CA . TRP A 1 170 ? 29.114 -0.184 14.400 1.00 96.44 170 TRP A CA 1
ATOM 1353 C C . TRP A 1 170 ? 29.568 1.013 13.560 1.00 96.44 170 TRP A C 1
ATOM 1355 O O . TRP A 1 170 ? 30.531 1.690 13.916 1.00 96.44 170 TRP A O 1
ATOM 1365 N N . THR A 1 171 ? 28.833 1.334 12.493 1.00 94.19 171 THR A N 1
ATOM 1366 C CA . THR A 1 171 ? 29.142 2.480 11.617 1.00 94.19 171 THR A CA 1
ATOM 1367 C C . THR A 1 171 ? 29.144 3.810 12.375 1.00 94.19 171 THR A C 1
ATOM 1369 O O . THR A 1 171 ? 29.999 4.666 12.136 1.00 94.19 171 THR A O 1
ATOM 1372 N N . LYS A 1 172 ? 28.246 3.976 13.353 1.00 94.25 172 LYS A N 1
ATOM 1373 C CA . LYS A 1 172 ? 28.198 5.175 14.198 1.00 94.25 172 LYS A CA 1
ATOM 1374 C C . LYS A 1 172 ? 29.390 5.263 15.155 1.00 94.25 172 LYS A C 1
ATOM 1376 O O . LYS A 1 172 ? 29.961 6.341 15.318 1.00 94.25 172 LYS A O 1
ATOM 1381 N N . VAL A 1 173 ? 29.790 4.142 15.754 1.00 96.38 173 VAL A N 1
ATOM 1382 C CA . VAL A 1 173 ? 30.974 4.057 16.625 1.00 96.38 173 VAL A CA 1
ATOM 1383 C C . VAL A 1 173 ? 32.254 4.338 15.837 1.00 96.38 173 VAL A C 1
ATOM 1385 O O . VAL A 1 173 ? 33.095 5.113 16.294 1.00 96.38 173 VAL A O 1
ATOM 1388 N N . GLU A 1 174 ? 32.381 3.786 14.630 1.00 95.56 174 GLU A N 1
ATOM 1389 C CA . GLU A 1 174 ? 33.537 4.021 13.762 1.00 95.56 174 GLU A CA 1
ATOM 1390 C C . GLU A 1 174 ? 33.661 5.503 13.365 1.00 95.56 174 GLU A C 1
ATOM 1392 O O . GLU A 1 174 ? 34.755 6.068 13.398 1.00 95.56 174 GLU A O 1
ATOM 1397 N N . GLY A 1 175 ? 32.538 6.169 13.075 1.00 94.06 175 GLY A N 1
ATOM 1398 C CA . GLY A 1 175 ? 32.510 7.610 12.813 1.00 94.06 175 GLY A CA 1
ATOM 1399 C C . GLY A 1 175 ? 32.997 8.446 14.003 1.00 94.06 175 GLY A C 1
ATOM 1400 O O . GLY A 1 175 ? 33.787 9.375 13.829 1.00 94.06 175 GLY A O 1
ATOM 1401 N N . ILE A 1 176 ? 32.587 8.088 15.224 1.00 94.12 176 ILE A N 1
ATOM 1402 C CA . ILE A 1 176 ? 33.045 8.759 16.450 1.00 94.12 176 ILE A CA 1
ATOM 1403 C C . ILE A 1 176 ? 34.555 8.561 16.635 1.00 94.12 176 ILE A C 1
ATOM 1405 O O . ILE A 1 176 ? 35.275 9.537 16.842 1.00 94.12 176 ILE A O 1
ATOM 1409 N N . LEU A 1 177 ? 35.055 7.330 16.499 1.00 93.69 177 LEU A N 1
ATOM 1410 C CA . LEU A 1 177 ? 36.485 7.016 16.612 1.00 93.69 177 LEU A CA 1
ATOM 1411 C C . LEU A 1 177 ? 37.337 7.788 15.597 1.00 93.69 177 LEU A C 1
ATOM 1413 O O . LEU A 1 177 ? 38.372 8.343 15.969 1.00 93.69 177 LEU A O 1
ATOM 1417 N N . ARG A 1 178 ? 36.891 7.880 14.337 1.00 94.06 178 ARG A N 1
ATOM 1418 C CA . ARG A 1 178 ? 37.578 8.664 13.297 1.00 94.06 178 ARG A CA 1
ATOM 1419 C C . ARG A 1 178 ? 37.657 10.145 13.664 1.00 94.06 178 ARG A C 1
ATOM 1421 O O . ARG A 1 178 ? 38.725 10.739 13.537 1.00 94.06 178 ARG A O 1
ATOM 1428 N N . ASN A 1 179 ? 36.573 10.722 14.180 1.00 92.25 179 ASN A N 1
ATOM 1429 C CA . ASN A 1 179 ? 36.562 12.119 14.617 1.00 92.25 179 ASN A CA 1
ATOM 1430 C C . ASN A 1 179 ? 37.515 12.361 15.797 1.00 92.25 179 ASN A C 1
ATOM 1432 O O . ASN A 1 179 ? 38.277 13.326 15.777 1.00 92.25 179 ASN A O 1
ATOM 1436 N N . TYR A 1 180 ? 37.533 11.468 16.792 1.00 93.88 180 TYR A N 1
ATOM 1437 C CA . TYR A 1 180 ? 38.471 11.561 17.916 1.00 93.88 180 TYR A CA 1
ATOM 1438 C C . TYR A 1 180 ? 39.935 11.449 17.471 1.00 93.88 180 TYR A C 1
ATOM 1440 O O . TYR A 1 180 ? 40.777 12.199 17.962 1.00 93.88 180 TYR A O 1
ATOM 1448 N N . LEU A 1 181 ? 40.241 10.558 16.523 1.00 94.00 181 LEU A N 1
ATOM 1449 C CA . LEU A 1 181 ? 41.594 10.404 15.986 1.00 94.00 181 LEU A CA 1
ATOM 1450 C C . LEU A 1 181 ? 42.068 11.671 15.258 1.00 94.00 181 LEU A C 1
ATOM 1452 O O . LEU A 1 181 ? 43.198 12.103 15.469 1.00 94.00 181 LEU A O 1
ATOM 1456 N N . ILE A 1 182 ? 41.205 12.296 14.450 1.00 93.12 182 ILE A N 1
ATOM 1457 C CA . ILE A 1 182 ? 41.522 13.554 13.754 1.00 93.12 182 ILE A CA 1
ATOM 1458 C C . ILE A 1 182 ? 41.812 14.670 14.762 1.00 93.12 182 ILE A C 1
ATOM 1460 O O . ILE A 1 182 ? 42.805 15.378 14.620 1.00 93.12 182 ILE A O 1
ATOM 1464 N N . VAL A 1 183 ? 40.987 14.804 15.806 1.00 92.94 183 VAL A N 1
ATOM 1465 C CA . VAL A 1 183 ? 41.200 15.812 16.858 1.00 92.94 183 VAL A CA 1
ATOM 1466 C C . VAL A 1 183 ? 42.528 15.582 17.585 1.00 92.94 183 VAL A C 1
ATOM 1468 O O . VAL A 1 183 ? 43.259 16.539 17.820 1.00 92.94 183 VAL A O 1
ATOM 1471 N N . MET A 1 184 ? 42.881 14.329 17.887 1.00 92.62 184 MET A N 1
ATOM 1472 C CA . MET A 1 184 ? 44.167 14.005 18.514 1.00 92.62 184 MET A CA 1
ATOM 1473 C C . MET A 1 184 ? 45.361 14.361 17.622 1.00 92.62 184 MET A C 1
ATOM 1475 O O . MET A 1 184 ? 46.344 14.886 18.128 1.00 92.62 184 MET A O 1
ATOM 1479 N N . ILE A 1 185 ? 45.275 14.136 16.307 1.00 92.62 185 ILE A N 1
ATOM 1480 C CA . ILE A 1 185 ? 46.349 14.492 15.361 1.00 92.62 185 ILE A CA 1
ATOM 1481 C C . ILE A 1 185 ? 46.529 16.013 15.245 1.00 92.62 185 ILE A C 1
ATOM 1483 O O . ILE A 1 185 ? 47.646 16.468 15.064 1.00 92.62 185 ILE A O 1
ATOM 1487 N N . VAL A 1 186 ? 45.457 16.806 15.345 1.00 92.56 186 VAL A N 1
ATOM 1488 C CA . VAL A 1 186 ? 45.535 18.278 15.227 1.00 92.56 186 VAL A CA 1
ATOM 1489 C C . VAL A 1 186 ? 46.124 18.943 16.479 1.00 92.56 186 VAL A C 1
ATOM 1491 O O . VAL A 1 186 ? 46.648 20.051 16.395 1.00 92.56 186 VAL A O 1
ATOM 1494 N N . ILE A 1 187 ? 46.014 18.300 17.644 1.00 92.12 187 ILE A N 1
ATOM 1495 C CA . ILE A 1 187 ? 46.470 18.861 18.926 1.00 92.12 187 ILE A CA 1
ATOM 1496 C C . ILE A 1 187 ? 47.979 18.651 19.162 1.00 92.12 187 ILE A C 1
ATOM 1498 O O . ILE A 1 187 ? 48.573 19.422 19.918 1.00 92.12 187 ILE A O 1
ATOM 1502 N N . PHE A 1 188 ? 48.587 17.635 18.545 1.00 83.75 188 PHE A N 1
ATOM 1503 C CA . PHE A 1 188 ? 50.012 17.300 18.681 1.00 83.75 188 PHE A CA 1
ATOM 1504 C C . PHE A 1 188 ? 50.858 17.877 17.543 1.00 83.75 188 PHE A C 1
ATOM 1506 O O . PHE A 1 188 ? 51.994 18.310 17.844 1.00 83.75 188 PHE A O 1
#

Secondary structure (DSSP, 8-state):
-----HHHHHHT-TTEEEEEEEES-EEPPSSS--EES-EEEEEEEEETTT--HHHHHHHHHHHHHHHH--S--------------------------------PPP---TT-------GGGG--TTGGGG---------TT-----HHHHHHHHHHHHHHHHHHHHHHHHHHHHHHHHHHHHHHHHH-

Radius of gyration: 29.15 Å; chains: 1; bounding box: 94×62×44 Å

InterPro domains:
  IPR058594 PB1-like domain, plants [PF26130] (17-64)

Foldseek 3Di:
DDDDDPCVVCVVAVQWDKDKDWAPWDWDDPPQTDTPPTDIDMDGGDGNVPDDPVVVVVVRVVVVVVVVPPDDPDDPPDDDDDDDDDDDDDDDDDDDDDPDDPPDPDDDDPNDDDPPPDPVVVPPSVCVVVVPPPPDPDDDDDPPPDVVVVVVVVVVVVVVVVVVVVVVVVVVVVVVVVVVVVVVVVVD

Sequence (188 aa):
MDEIDLHEAYSGHPTVFSIKLHYSGEFTKFPSRKYVKGKVKYIDLLDSDTFYVHDTDEIMEELHQVEEGECSQGDKNGTPPIETNDQKQAPHIDQKVDDDEVQTPPATIDGVQTPPFTASDYLNLEDFIDGVQFQAPIVDGVQFKHPLLSLILMDLMWMSLILMVLMLVWTKVEGILRNYLIVMIVIF

Organism: Lactuca saligna (NCBI:txid75948)

pLDDT: mean 71.32, std 23.36, range [35.16, 97.25]